Protein AF-A0A819CM97-F1 (afdb_monomer)

Solvent-accessible surface area (backbone atoms only — not comparable to full-atom values): 14147 Å² total; per-residue (Å²): 102,64,94,70,69,49,32,56,84,53,29,42,58,93,83,44,56,62,68,61,40,52,53,49,43,74,70,28,55,90,72,68,60,55,72,56,53,59,56,43,68,46,37,93,47,72,67,50,43,48,48,22,49,69,63,62,64,67,55,73,66,60,50,34,43,42,53,48,41,69,66,39,68,87,76,57,61,51,85,78,43,96,48,100,51,55,58,47,70,60,54,52,52,43,61,67,43,39,83,41,32,84,68,42,62,63,47,54,44,41,43,32,40,67,73,58,42,61,82,52,41,57,57,57,68,72,52,74,83,78,77,79,67,73,54,77,68,57,46,45,76,73,68,47,69,89,51,87,61,44,61,55,53,55,47,53,54,47,52,52,29,56,73,50,73,70,65,60,47,50,64,53,45,62,67,63,45,41,60,55,52,52,54,52,53,55,54,46,62,76,71,49,96,63,94,74,83,87,68,83,69,70,60,92,68,49,54,78,79,79,77,76,77,78,80,78,85,81,82,85,89,80,92,82,87,82,90,132

Nearest PDB structures (foldseek):
  8cbm-assembly1_E  TM=9.287E-01  e=1.184E-09  Homo sapiens
  4x4w-assembly1_A  TM=7.333E-01  e=4.453E-10  Homo sapiens
  4x4w-assembly1_B-2  TM=7.255E-01  e=1.128E-09  Homo sapiens
  1ou5-assembly1_B  TM=8.870E-01  e=1.052E-04  Homo sapiens

pLDDT: mean 78.2, std 19.84, range [30.0, 96.69]

Foldseek 3Di:
DLVVVCVVLLLQDVPFDVVQLVVLCVLQVVVVADPLLSVLSSDQDPVSVVSNCVRVVDDLVSVLLSVCLNVPLVPDALVPDPDPDSCLVLLLVCVVQCVQPVCCLVSSLSSCSSNSVSVCSVVSVPDDNDDDQDDPVVVVVVVDDPDLCSVVLVVQLVVVCSVVVVPDHPCCSVPPVSVVSVVVVVVCVVVDPDDDRPPPPPPPSGHDPDPPDPPDDDDDDDDDDDDD

Mean predicted aligned error: 11.42 Å

Radius of gyration: 23.77 Å; Cα contacts (8 Å, |Δi|>4): 173; chains: 1; bounding box: 54×80×62 Å

Sequence (228 aa):
MLEQDIGQYLGIPSNADLNQLEEHWKKCHQANPHALTILTKLFLTMDELSKFEQRMKYSNDCRRLSQLLVTYRDSISILDSSSIDPLKPYKDLLIDLYLFDPNIKEKIIELLKYQYYLNEVQQLIDWTIPSFPISAGMLALKGIKQGPNYKAILHELREAWKKSHFRANENQLLDETLPTVLKNLTKIESSMISNQKTTVNPPAFALPKRRKHKESSSDSSKRTISTS

Structure (mmCIF, N/CA/C/O backbone):
data_AF-A0A819CM97-F1
#
_entry.id   AF-A0A819CM97-F1
#
loop_
_atom_site.group_PDB
_atom_site.id
_atom_site.type_symbol
_atom_site.label_atom_id
_atom_site.label_alt_id
_atom_site.label_comp_id
_atom_site.label_asym_id
_atom_site.label_entity_id
_atom_site.label_seq_id
_atom_site.pdbx_PDB_ins_code
_atom_site.Cartn_x
_atom_site.Cartn_y
_atom_site.Cartn_z
_atom_site.occupancy
_atom_site.B_iso_or_equiv
_atom_site.auth_seq_id
_atom_site.auth_comp_id
_atom_site.auth_asym_id
_atom_site.auth_atom_id
_atom_site.pdbx_PDB_model_num
ATOM 1 N N . MET A 1 1 ? 18.242 -7.826 -25.730 1.00 62.91 1 MET A N 1
ATOM 2 C CA . MET A 1 1 ? 17.303 -8.903 -25.316 1.00 62.91 1 MET A CA 1
ATOM 3 C C . MET A 1 1 ? 15.884 -8.599 -25.776 1.00 62.91 1 MET A C 1
ATOM 5 O O . MET A 1 1 ? 15.317 -9.417 -26.484 1.00 62.91 1 MET A O 1
ATOM 9 N N . LEU A 1 2 ? 15.313 -7.452 -25.392 1.00 65.06 2 LEU A N 1
ATOM 10 C CA . LEU A 1 2 ? 13.942 -7.087 -25.771 1.00 65.06 2 LEU A CA 1
ATOM 11 C C . LEU A 1 2 ? 13.818 -6.669 -27.247 1.00 65.06 2 LEU A C 1
ATOM 13 O O . LEU A 1 2 ? 12.888 -7.106 -27.902 1.00 65.06 2 LEU A O 1
ATOM 17 N N . GLU A 1 3 ? 14.833 -6.004 -27.806 1.00 64.38 3 GLU A N 1
ATOM 18 C CA . GLU A 1 3 ? 14.945 -5.682 -29.248 1.00 64.38 3 GLU A CA 1
ATOM 19 C C . GLU A 1 3 ? 15.090 -6.904 -30.178 1.00 64.38 3 GLU A C 1
ATOM 21 O O . GLU A 1 3 ? 15.111 -6.764 -31.393 1.00 64.38 3 GLU A O 1
ATOM 26 N N . GLN A 1 4 ? 15.247 -8.102 -29.612 1.00 72.75 4 GLN A N 1
ATOM 27 C CA . GLN A 1 4 ? 15.418 -9.361 -30.349 1.00 72.75 4 GLN A CA 1
ATOM 28 C C . GLN A 1 4 ? 14.180 -10.269 -30.197 1.00 72.75 4 GLN A C 1
ATOM 30 O O . GLN A 1 4 ? 14.286 -11.480 -30.364 1.00 72.75 4 GLN A O 1
ATOM 35 N N . ASP A 1 5 ? 13.032 -9.715 -29.780 1.00 69.81 5 ASP A N 1
ATOM 36 C CA . ASP A 1 5 ? 11.762 -10.427 -29.538 1.00 69.81 5 ASP A CA 1
ATOM 37 C C . ASP A 1 5 ? 11.843 -11.612 -28.556 1.00 69.81 5 ASP A C 1
ATOM 39 O O . ASP A 1 5 ? 10.974 -12.487 -28.509 1.00 69.81 5 ASP A O 1
ATOM 43 N N . ILE A 1 6 ? 12.866 -11.630 -27.696 1.00 79.25 6 ILE A N 1
ATOM 44 C CA . ILE A 1 6 ? 13.038 -12.668 -26.667 1.00 79.25 6 ILE A CA 1
ATOM 45 C C . ILE A 1 6 ? 12.111 -12.402 -25.466 1.00 79.25 6 ILE A C 1
ATOM 47 O O . ILE A 1 6 ? 11.712 -13.326 -24.757 1.00 79.25 6 ILE A O 1
ATOM 51 N N . GLY A 1 7 ? 11.717 -11.142 -25.245 1.00 80.12 7 GLY A N 1
ATOM 52 C CA . GLY A 1 7 ? 10.924 -10.717 -24.085 1.00 80.12 7 GLY A CA 1
ATOM 53 C C . GLY A 1 7 ? 9.570 -11.397 -23.938 1.00 80.12 7 GLY A C 1
ATOM 54 O O . GLY A 1 7 ? 9.187 -11.758 -22.824 1.00 80.12 7 GLY A O 1
ATOM 55 N N . GLN A 1 8 ? 8.880 -11.644 -25.052 1.00 81.62 8 GLN A N 1
ATOM 56 C CA . GLN A 1 8 ? 7.576 -12.314 -25.053 1.00 81.62 8 GLN A CA 1
ATOM 57 C C . GLN A 1 8 ? 7.647 -13.716 -24.426 1.00 81.62 8 GLN A C 1
ATOM 59 O O . GLN A 1 8 ? 6.750 -14.122 -23.689 1.00 81.62 8 GLN A O 1
ATOM 64 N N . TYR A 1 9 ? 8.763 -14.430 -24.618 1.00 84.19 9 TYR A N 1
ATOM 65 C CA . TYR A 1 9 ? 8.980 -15.757 -24.034 1.00 84.19 9 TYR A CA 1
ATOM 66 C C . TYR A 1 9 ? 9.247 -15.712 -22.526 1.00 84.19 9 TYR A C 1
ATOM 68 O O . TYR A 1 9 ? 9.130 -16.741 -21.854 1.00 84.19 9 TYR A O 1
ATOM 76 N N . LEU A 1 10 ? 9.587 -14.536 -21.993 1.00 83.75 10 LEU A N 1
ATOM 77 C CA . LEU A 1 10 ? 9.740 -14.254 -20.565 1.00 83.75 10 LEU A CA 1
ATOM 78 C C . LEU A 1 10 ? 8.460 -13.673 -19.944 1.00 83.75 10 LEU A C 1
ATOM 80 O O . LEU A 1 10 ? 8.427 -13.418 -18.744 1.00 83.75 10 LEU A O 1
ATOM 84 N N . GLY A 1 11 ? 7.394 -13.501 -20.732 1.00 85.44 11 GLY A N 1
ATOM 85 C CA . GLY A 1 11 ? 6.138 -12.904 -20.280 1.00 85.44 11 GLY A CA 1
ATOM 86 C C . GLY A 1 11 ? 6.183 -11.378 -20.173 1.00 85.44 11 GLY A C 1
ATOM 87 O O . GLY A 1 11 ? 5.321 -10.801 -19.520 1.00 85.44 11 GLY A O 1
ATOM 88 N N . ILE A 1 12 ? 7.177 -10.728 -20.787 1.00 88.38 12 ILE A N 1
ATOM 89 C CA . ILE A 1 12 ? 7.238 -9.266 -20.895 1.00 88.38 12 ILE A CA 1
ATOM 90 C C . ILE A 1 12 ? 6.291 -8.830 -22.026 1.00 88.38 12 ILE A C 1
ATOM 92 O O . ILE A 1 12 ? 6.301 -9.465 -23.086 1.00 88.38 12 ILE A O 1
ATOM 96 N N . PRO A 1 13 ? 5.468 -7.786 -21.826 1.00 88.00 13 PRO A N 1
ATOM 97 C CA . PRO A 1 13 ? 4.557 -7.304 -22.856 1.00 88.00 13 PRO A CA 1
ATOM 98 C C . PRO A 1 13 ? 5.313 -6.778 -24.086 1.00 88.00 13 PRO A C 1
ATOM 100 O O . PRO A 1 13 ? 6.352 -6.133 -23.966 1.00 88.00 13 PRO A O 1
ATOM 103 N N . SER A 1 14 ? 4.784 -7.040 -25.285 1.00 82.69 14 SER A N 1
ATOM 104 C CA . SER A 1 14 ? 5.410 -6.636 -26.556 1.00 82.69 14 SER A CA 1
ATOM 105 C C . SER A 1 14 ? 5.448 -5.115 -26.756 1.00 82.69 14 SER A C 1
ATOM 107 O O . SER A 1 14 ? 6.278 -4.612 -27.500 1.00 82.69 14 SER A O 1
ATOM 109 N N . ASN A 1 15 ? 4.560 -4.383 -26.083 1.00 82.81 15 ASN A N 1
ATOM 110 C CA . ASN A 1 15 ? 4.466 -2.921 -26.075 1.00 82.81 15 ASN A CA 1
ATOM 111 C C . ASN A 1 15 ? 5.267 -2.266 -24.933 1.00 82.81 15 ASN A C 1
ATOM 113 O O . ASN A 1 15 ? 5.009 -1.111 -24.601 1.00 82.81 15 ASN A O 1
ATOM 117 N N . ALA A 1 16 ? 6.191 -2.989 -24.293 1.00 84.81 16 ALA A N 1
ATOM 118 C CA . ALA A 1 16 ? 6.981 -2.441 -23.199 1.00 84.81 16 ALA A CA 1
ATOM 119 C C . ALA A 1 16 ? 7.910 -1.307 -23.673 1.00 84.81 16 ALA A C 1
ATOM 121 O O . ALA A 1 16 ? 8.699 -1.480 -24.602 1.00 84.81 16 ALA A O 1
ATOM 122 N N . ASP A 1 17 ? 7.853 -0.159 -22.995 1.00 86.75 17 ASP A N 1
ATOM 123 C CA . ASP A 1 17 ? 8.661 1.017 -23.327 1.00 86.75 17 ASP A CA 1
ATOM 124 C C . ASP A 1 17 ? 10.039 0.958 -22.642 1.00 86.75 17 ASP A C 1
ATOM 126 O O . ASP A 1 17 ? 10.191 1.225 -21.445 1.00 86.75 17 ASP A O 1
ATOM 130 N N . LEU A 1 18 ? 11.061 0.593 -23.421 1.00 85.44 18 LEU A N 1
ATOM 131 C CA . LEU A 1 18 ? 12.445 0.495 -22.948 1.00 85.44 18 LEU A CA 1
ATOM 132 C C . LEU A 1 18 ? 13.063 1.852 -22.621 1.00 85.44 18 LEU A C 1
ATOM 134 O O . LEU A 1 18 ? 13.877 1.935 -21.702 1.00 85.44 18 LEU A O 1
ATOM 138 N N . ASN A 1 19 ? 12.665 2.907 -23.331 1.00 88.06 19 ASN A N 1
ATOM 139 C CA . ASN A 1 19 ? 13.203 4.244 -23.099 1.00 88.06 19 ASN A CA 1
ATOM 140 C C . ASN A 1 19 ? 12.745 4.750 -21.730 1.00 88.06 19 ASN A C 1
ATOM 142 O O . ASN A 1 19 ? 13.551 5.252 -20.947 1.00 88.06 19 ASN A O 1
ATOM 146 N N . GLN A 1 20 ? 11.470 4.529 -21.396 1.00 88.31 20 GLN A N 1
ATOM 147 C CA . GLN A 1 20 ? 10.950 4.832 -20.063 1.00 88.31 20 GLN A CA 1
ATOM 148 C C . GLN A 1 20 ? 11.606 3.996 -18.964 1.00 88.31 20 GLN A C 1
ATOM 150 O O . GLN A 1 20 ? 11.816 4.506 -17.862 1.00 88.31 20 GLN A O 1
ATOM 155 N N . LEU A 1 21 ? 11.925 2.726 -19.233 1.00 90.88 21 LEU A N 1
ATOM 156 C CA . LEU A 1 21 ? 12.654 1.891 -18.278 1.00 90.88 21 LEU A CA 1
ATOM 157 C C . LEU A 1 21 ? 14.065 2.439 -18.025 1.00 90.88 21 LEU A C 1
ATOM 159 O O . LEU A 1 21 ? 14.489 2.533 -16.873 1.00 90.88 21 LEU A O 1
ATOM 163 N N . GLU A 1 22 ? 14.790 2.803 -19.084 1.00 91.62 22 GLU A N 1
ATOM 164 C CA . GLU A 1 22 ? 16.144 3.347 -18.977 1.00 91.62 22 GLU A CA 1
ATOM 165 C C . GLU A 1 22 ? 16.149 4.690 -18.236 1.00 91.62 22 GLU A C 1
ATOM 167 O O . GLU A 1 22 ? 16.976 4.914 -17.349 1.00 91.62 22 GLU A O 1
ATOM 172 N N . GLU A 1 23 ? 15.199 5.574 -18.549 1.00 92.06 23 GLU A N 1
ATOM 173 C CA . GLU A 1 23 ? 15.026 6.841 -17.841 1.00 92.06 23 GLU A CA 1
ATOM 174 C C . GLU A 1 23 ? 14.692 6.617 -16.360 1.00 92.06 23 GLU A C 1
ATOM 176 O O . GLU A 1 23 ? 15.264 7.267 -15.482 1.00 92.06 23 GLU A O 1
ATOM 181 N N . HIS A 1 24 ? 13.804 5.662 -16.072 1.00 91.94 24 HIS A N 1
ATOM 182 C CA . HIS A 1 24 ? 13.456 5.285 -14.707 1.00 91.94 24 HIS A CA 1
ATOM 183 C C . HIS A 1 24 ? 14.683 4.784 -13.935 1.00 91.94 24 HIS A C 1
ATOM 185 O O . HIS A 1 24 ? 14.956 5.278 -12.842 1.00 91.94 24 HIS A O 1
ATOM 191 N N . TRP A 1 25 ? 15.477 3.886 -14.528 1.00 92.19 25 TRP A N 1
ATOM 192 C CA . TRP A 1 25 ? 16.729 3.405 -13.939 1.00 92.19 25 TRP A CA 1
ATOM 193 C C . TRP A 1 25 ? 17.703 4.552 -13.648 1.00 92.19 25 TRP A C 1
ATOM 195 O O . TRP A 1 25 ? 18.218 4.641 -12.534 1.00 92.19 25 TRP A O 1
ATOM 205 N N . LYS A 1 26 ? 17.911 5.475 -14.598 1.00 92.31 26 LYS A N 1
ATOM 206 C CA . LYS A 1 26 ? 18.784 6.652 -14.412 1.00 92.31 26 LYS A CA 1
ATOM 207 C C . LYS A 1 26 ? 18.393 7.492 -13.192 1.00 92.31 26 LYS A C 1
ATOM 209 O O . LYS A 1 26 ? 19.267 8.030 -12.522 1.00 92.31 26 LYS A O 1
ATOM 214 N N . LYS A 1 27 ? 17.097 7.581 -12.888 1.00 91.00 27 LYS A N 1
ATOM 215 C CA . LYS A 1 27 ? 16.573 8.368 -11.764 1.00 91.00 27 LYS A CA 1
ATOM 216 C C . LYS A 1 27 ? 16.664 7.652 -10.417 1.00 91.00 27 LYS A C 1
ATOM 218 O O . LYS A 1 27 ? 16.878 8.313 -9.406 1.00 91.00 27 LYS A O 1
ATOM 223 N N . CYS A 1 28 ? 16.493 6.329 -10.375 1.00 89.62 28 CYS A N 1
ATOM 224 C CA . CYS A 1 28 ? 16.391 5.595 -9.109 1.00 89.62 28 CYS A CA 1
ATOM 225 C C . CYS A 1 28 ? 17.614 4.732 -8.756 1.00 89.62 28 CYS A C 1
ATOM 227 O O . CYS A 1 28 ? 17.721 4.324 -7.601 1.00 89.62 28 CYS A O 1
ATOM 229 N N . HIS A 1 29 ? 18.564 4.477 -9.672 1.00 89.62 29 HIS A N 1
ATOM 230 C CA . HIS A 1 29 ? 19.648 3.504 -9.440 1.00 89.62 29 HIS A CA 1
ATOM 231 C C . HIS A 1 29 ? 20.508 3.801 -8.203 1.00 89.62 29 HIS A C 1
ATOM 233 O O . HIS A 1 29 ? 21.001 2.879 -7.556 1.00 89.62 29 HIS A O 1
ATOM 239 N N . GLN A 1 30 ? 20.699 5.079 -7.855 1.00 89.50 30 GLN A N 1
ATOM 240 C CA . GLN A 1 30 ? 21.529 5.485 -6.715 1.00 89.50 30 GLN A CA 1
ATOM 241 C C . GLN A 1 30 ? 20.931 5.036 -5.376 1.00 89.50 30 GLN A C 1
ATOM 243 O O . GLN A 1 30 ? 21.663 4.830 -4.414 1.00 89.50 30 GLN A O 1
ATOM 248 N N . ALA A 1 31 ? 19.614 4.822 -5.328 1.00 89.88 31 ALA A N 1
ATOM 249 C CA . ALA A 1 31 ? 18.903 4.359 -4.141 1.00 89.88 31 ALA A CA 1
ATOM 250 C C . ALA A 1 31 ? 18.922 2.830 -3.968 1.00 89.88 31 ALA A C 1
ATOM 252 O O . ALA A 1 31 ? 18.219 2.308 -3.097 1.00 89.88 31 ALA A O 1
ATOM 253 N N . ASN A 1 32 ? 19.684 2.113 -4.806 1.00 92.19 32 ASN A N 1
ATOM 254 C CA . ASN A 1 32 ? 19.749 0.651 -4.843 1.00 92.19 32 ASN A CA 1
ATOM 255 C C . ASN A 1 32 ? 18.344 0.006 -4.777 1.00 92.19 32 ASN A C 1
ATOM 257 O O . ASN A 1 32 ? 17.993 -0.639 -3.779 1.00 92.19 32 ASN A O 1
ATOM 261 N N . PRO A 1 33 ? 17.478 0.278 -5.768 1.00 93.94 33 PRO A N 1
ATOM 262 C CA . PRO A 1 33 ? 16.132 -0.274 -5.808 1.00 93.94 33 PRO A CA 1
ATOM 263 C C . PRO A 1 33 ? 16.181 -1.775 -6.101 1.00 93.94 33 PRO A C 1
ATOM 265 O O . PRO A 1 33 ? 17.075 -2.280 -6.785 1.00 93.94 33 PRO A O 1
ATOM 268 N N . HIS A 1 34 ? 15.183 -2.497 -5.610 1.00 94.94 34 HIS A N 1
ATOM 269 C CA . HIS A 1 34 ? 15.017 -3.908 -5.915 1.00 94.94 34 HIS A CA 1
ATOM 270 C C . HIS A 1 34 ? 14.810 -4.108 -7.428 1.00 94.94 34 HIS A C 1
ATOM 272 O O . HIS A 1 34 ? 14.183 -3.291 -8.102 1.00 94.94 34 HIS A O 1
ATOM 278 N N . ALA A 1 35 ? 15.283 -5.229 -7.984 1.00 92.19 35 ALA A N 1
ATOM 279 C CA . ALA A 1 35 ? 15.189 -5.492 -9.427 1.00 92.19 35 ALA A CA 1
ATOM 280 C C . ALA A 1 35 ? 13.742 -5.410 -9.953 1.00 92.19 35 ALA A C 1
ATOM 282 O O . ALA A 1 35 ? 13.487 -4.865 -11.024 1.00 92.19 35 ALA A O 1
ATOM 283 N N . LEU A 1 36 ? 12.776 -5.906 -9.169 1.00 93.62 36 LEU A N 1
ATOM 284 C CA . LEU A 1 36 ? 11.351 -5.797 -9.506 1.00 93.62 36 LEU A CA 1
ATOM 285 C C . LEU A 1 36 ? 10.815 -4.368 -9.457 1.00 93.62 36 LEU A C 1
ATOM 287 O O . LEU A 1 36 ? 9.905 -4.059 -10.218 1.00 93.62 36 LEU A O 1
ATOM 291 N N . THR A 1 37 ? 11.388 -3.494 -8.635 1.00 94.50 37 THR A N 1
ATOM 292 C CA . THR A 1 37 ? 11.014 -2.078 -8.606 1.00 94.50 37 THR A CA 1
ATOM 293 C C . THR A 1 37 ? 11.209 -1.464 -9.981 1.00 94.50 37 THR A C 1
ATOM 295 O O . THR A 1 37 ? 10.279 -0.906 -10.544 1.00 94.50 37 THR A O 1
ATOM 298 N N . ILE A 1 38 ? 12.352 -1.724 -10.605 1.00 93.81 38 ILE A N 1
ATOM 299 C CA . ILE A 1 38 ? 12.634 -1.252 -11.962 1.00 93.81 38 ILE A CA 1
ATOM 300 C C . ILE A 1 38 ? 11.786 -1.999 -12.992 1.00 93.81 38 ILE A C 1
ATOM 302 O O . ILE A 1 38 ? 11.113 -1.378 -13.809 1.00 93.81 38 ILE A O 1
ATOM 306 N N . LEU A 1 39 ? 11.777 -3.337 -12.942 1.00 91.88 39 LEU A N 1
ATOM 307 C CA . LEU A 1 39 ? 11.087 -4.156 -13.946 1.00 91.88 39 LEU A CA 1
ATOM 308 C C . LEU A 1 39 ? 9.583 -3.889 -14.004 1.00 91.88 39 LEU A C 1
ATOM 310 O O . LEU A 1 39 ? 8.994 -4.007 -15.074 1.00 91.88 39 LEU A O 1
ATOM 314 N N . THR A 1 40 ? 8.953 -3.504 -12.890 1.00 93.50 40 THR A N 1
ATOM 315 C CA . THR A 1 40 ? 7.514 -3.208 -12.880 1.00 93.50 40 THR A CA 1
ATOM 316 C C . THR A 1 40 ? 7.122 -2.033 -13.766 1.00 93.50 40 THR A C 1
ATOM 318 O O . THR A 1 40 ? 5.970 -1.967 -14.192 1.00 93.50 40 THR A O 1
ATOM 321 N N . LYS A 1 41 ? 8.073 -1.163 -14.134 1.00 92.62 41 LYS A N 1
ATOM 322 C CA . LYS A 1 41 ? 7.860 -0.086 -15.108 1.00 92.62 41 LYS A CA 1
ATOM 323 C C . LYS A 1 41 ? 7.446 -0.609 -16.491 1.00 92.62 41 LYS A C 1
ATOM 325 O O . LYS A 1 41 ? 6.782 0.113 -17.225 1.00 92.62 41 LYS A O 1
ATOM 330 N N . LEU A 1 42 ? 7.783 -1.861 -16.820 1.00 91.56 42 LEU A N 1
ATOM 331 C CA . LEU A 1 42 ? 7.415 -2.509 -18.084 1.00 91.56 42 LEU A CA 1
ATOM 332 C C . LEU A 1 42 ? 5.952 -2.962 -18.145 1.00 91.56 42 LEU A C 1
ATOM 334 O O . LEU A 1 42 ? 5.465 -3.239 -19.236 1.00 91.56 42 LEU A O 1
ATOM 338 N N . PHE A 1 43 ? 5.261 -3.071 -17.008 1.00 92.25 43 PHE A N 1
ATOM 339 C CA . PHE A 1 43 ? 3.872 -3.532 -16.957 1.00 92.25 43 PHE A CA 1
ATOM 340 C C . PHE A 1 43 ? 2.960 -2.347 -16.683 1.00 92.25 43 PHE A C 1
ATOM 342 O O . PHE A 1 43 ? 3.114 -1.676 -15.663 1.00 92.25 43 PHE A O 1
ATOM 349 N N . LEU A 1 44 ? 1.999 -2.089 -17.564 1.00 89.06 44 LEU A N 1
ATOM 350 C CA . LEU A 1 44 ? 1.004 -1.028 -17.405 1.00 89.06 44 LEU A CA 1
ATOM 351 C C . LEU A 1 44 ? -0.181 -1.500 -16.564 1.00 89.06 44 LEU A C 1
ATOM 353 O O . LEU A 1 44 ? -0.751 -0.717 -15.809 1.00 89.06 44 LEU A O 1
ATOM 357 N N . THR A 1 45 ? -0.520 -2.786 -16.667 1.00 90.06 45 THR A N 1
ATOM 358 C CA . THR A 1 45 ? -1.690 -3.377 -16.010 1.00 90.06 45 THR A CA 1
ATOM 359 C C . THR A 1 45 ? -1.325 -4.573 -15.133 1.00 90.06 45 THR A C 1
ATOM 361 O O . THR A 1 45 ? -0.297 -5.230 -15.314 1.00 90.06 45 THR A O 1
ATOM 364 N N . MET A 1 46 ? -2.213 -4.896 -14.190 1.00 90.56 46 MET A N 1
ATOM 365 C CA . MET A 1 46 ? -2.084 -6.097 -13.356 1.00 90.56 46 MET A CA 1
ATOM 366 C C . MET A 1 46 ? -2.146 -7.394 -14.176 1.00 90.56 46 MET A C 1
ATOM 368 O O . MET A 1 46 ? -1.520 -8.384 -13.799 1.00 90.56 46 MET A O 1
ATOM 372 N N . ASP A 1 47 ? -2.844 -7.392 -15.312 1.00 91.06 47 ASP A N 1
ATOM 373 C CA . ASP A 1 47 ? -2.961 -8.562 -16.187 1.00 91.06 47 ASP A CA 1
ATOM 374 C C . ASP A 1 47 ? -1.643 -8.874 -16.904 1.00 91.06 47 ASP A C 1
ATOM 376 O O . ASP A 1 47 ? -1.232 -10.034 -16.991 1.00 91.06 47 ASP A O 1
ATOM 380 N N . GLU A 1 48 ? -0.945 -7.841 -17.385 1.00 91.94 48 GLU A N 1
ATOM 381 C CA . GLU A 1 48 ? 0.401 -7.978 -17.952 1.00 91.94 48 GLU A CA 1
ATOM 382 C C . GLU A 1 48 ? 1.384 -8.504 -16.905 1.00 91.94 48 GLU A C 1
ATOM 384 O O . GLU A 1 48 ? 2.122 -9.457 -17.169 1.00 91.94 48 GLU A O 1
ATOM 389 N N . LEU A 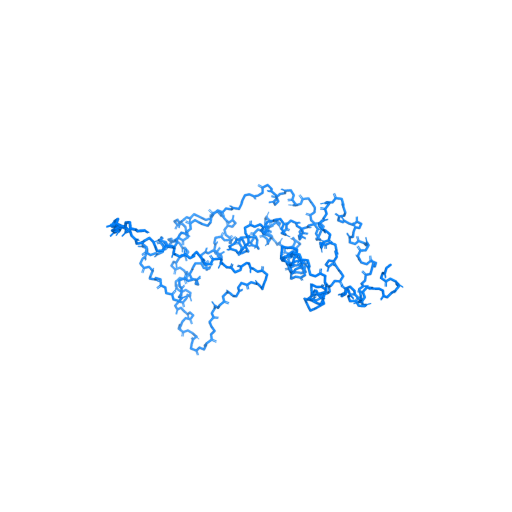1 49 ? 1.332 -7.950 -15.689 1.00 92.38 49 LEU A N 1
ATOM 390 C CA . LEU A 1 49 ? 2.148 -8.428 -14.580 1.00 92.38 49 LEU A CA 1
ATOM 391 C C . LEU A 1 49 ? 1.840 -9.897 -14.237 1.00 92.38 49 LEU A C 1
ATOM 393 O O . LEU A 1 49 ? 2.759 -10.678 -13.994 1.00 92.38 49 LEU A O 1
ATOM 397 N N . SER A 1 50 ? 0.568 -10.307 -14.259 1.00 91.06 50 SER A N 1
ATOM 398 C CA . SER A 1 50 ? 0.175 -11.691 -13.967 1.00 91.06 50 SER A CA 1
ATOM 399 C C . SER A 1 50 ? 0.774 -12.690 -14.965 1.00 91.06 50 SER A C 1
ATOM 401 O O . SER A 1 50 ? 1.265 -13.748 -14.563 1.00 91.06 50 SER A O 1
ATOM 403 N N . LYS A 1 51 ? 0.815 -12.350 -16.261 1.00 90.75 51 LYS A N 1
ATOM 404 C CA . LYS A 1 51 ? 1.459 -13.188 -17.293 1.00 90.75 51 LYS A CA 1
ATOM 405 C C . LYS A 1 51 ? 2.955 -13.364 -17.020 1.00 90.75 51 LYS A C 1
ATOM 407 O O . LYS A 1 51 ? 3.472 -14.482 -17.092 1.00 90.75 51 LYS A O 1
ATOM 412 N N . PHE A 1 52 ? 3.633 -12.283 -16.643 1.00 91.81 52 PHE A N 1
ATOM 413 C CA . PHE A 1 52 ? 5.038 -12.318 -16.240 1.00 91.81 52 PHE A CA 1
ATOM 414 C C . PHE A 1 52 ? 5.259 -13.173 -14.981 1.00 91.81 52 PHE A C 1
ATOM 416 O O . PHE A 1 52 ? 6.145 -14.030 -14.949 1.00 91.81 52 PHE A O 1
ATOM 423 N N . GLU A 1 53 ? 4.417 -13.011 -13.958 1.00 91.50 53 GLU A N 1
ATOM 424 C CA . GLU A 1 53 ? 4.460 -13.786 -12.711 1.00 91.50 53 GLU A CA 1
ATOM 425 C C . GLU A 1 53 ? 4.308 -15.292 -12.943 1.00 91.50 53 GLU A C 1
ATOM 427 O O . GLU A 1 53 ? 5.053 -16.092 -12.364 1.00 91.50 53 GLU A O 1
ATOM 432 N N . GLN A 1 54 ? 3.365 -15.684 -13.804 1.00 89.62 54 GLN A N 1
ATOM 433 C CA . GLN A 1 54 ? 3.134 -17.081 -14.175 1.00 89.62 54 GLN A CA 1
ATOM 434 C C . GLN A 1 54 ? 4.349 -17.693 -14.876 1.00 89.62 54 GLN A C 1
ATOM 436 O O . GLN A 1 54 ? 4.675 -18.864 -14.649 1.00 89.62 54 GLN A O 1
ATOM 441 N N . ARG A 1 55 ? 5.041 -16.902 -15.705 1.00 90.69 55 ARG A N 1
ATOM 442 C CA . ARG A 1 55 ? 6.195 -17.366 -16.474 1.00 90.69 55 ARG A CA 1
ATOM 443 C C . ARG A 1 55 ? 7.464 -17.470 -15.633 1.00 90.69 55 ARG A C 1
ATOM 445 O O . ARG A 1 55 ? 8.154 -18.487 -15.716 1.00 90.69 55 ARG A O 1
ATOM 452 N N . MET A 1 56 ? 7.752 -16.442 -14.838 1.00 88.94 56 MET A N 1
ATOM 453 C CA . MET A 1 56 ? 9.012 -16.307 -14.102 1.00 88.94 56 MET A CA 1
ATOM 454 C C . MET A 1 56 ? 9.031 -17.055 -12.766 1.00 88.94 56 MET A C 1
ATOM 456 O O . MET A 1 56 ? 10.110 -17.347 -12.259 1.00 88.94 56 MET A O 1
ATOM 460 N N . LYS A 1 57 ? 7.860 -17.380 -12.193 1.00 86.44 57 LYS A N 1
ATOM 461 C CA . LYS A 1 57 ? 7.711 -18.193 -10.966 1.00 86.44 57 LYS A CA 1
ATOM 462 C C . LYS A 1 57 ? 8.615 -17.756 -9.799 1.00 86.44 57 LYS A C 1
ATOM 464 O O . LYS A 1 57 ? 9.127 -18.592 -9.055 1.00 86.44 57 LYS A O 1
ATOM 469 N N . TYR A 1 58 ? 8.803 -16.451 -9.622 1.00 87.25 58 TYR A N 1
ATOM 470 C CA . TYR A 1 58 ? 9.585 -15.912 -8.510 1.00 87.25 58 TYR A CA 1
ATOM 471 C C . TYR A 1 58 ? 8.837 -16.005 -7.169 1.00 87.25 58 TYR A C 1
ATOM 473 O O . TYR A 1 58 ? 7.669 -16.403 -7.101 1.00 87.25 58 TYR A O 1
ATOM 481 N N . SER A 1 59 ? 9.543 -15.674 -6.083 1.00 90.50 59 SER A N 1
ATOM 482 C CA . SER A 1 59 ? 9.057 -15.847 -4.712 1.00 90.50 59 SER A CA 1
ATOM 483 C C . SER A 1 59 ? 7.744 -15.097 -4.447 1.00 90.50 59 SER A C 1
ATOM 485 O O . SER A 1 59 ? 7.434 -14.080 -5.068 1.00 90.50 59 SER A O 1
ATOM 487 N N . ASN A 1 60 ? 6.972 -15.574 -3.467 1.00 88.81 60 ASN A N 1
ATOM 488 C CA . ASN A 1 60 ? 5.736 -14.900 -3.064 1.00 88.81 60 ASN A CA 1
ATOM 489 C C . ASN A 1 60 ? 5.983 -13.475 -2.553 1.00 88.81 60 ASN A C 1
ATOM 491 O O . ASN A 1 60 ? 5.107 -12.633 -2.687 1.00 88.81 60 ASN A O 1
ATOM 495 N N . ASP A 1 61 ? 7.141 -13.209 -1.950 1.00 89.62 61 ASP A N 1
ATOM 496 C CA . ASP A 1 61 ? 7.471 -11.875 -1.450 1.00 89.62 61 ASP A CA 1
ATOM 497 C C . ASP A 1 61 ? 7.716 -10.888 -2.597 1.00 89.62 61 ASP A C 1
ATOM 499 O O . ASP A 1 61 ? 7.088 -9.831 -2.661 1.00 89.62 61 ASP A O 1
ATOM 503 N N . CYS A 1 62 ? 8.499 -11.324 -3.584 1.00 91.62 62 CYS A N 1
ATOM 504 C CA . CYS A 1 62 ? 8.684 -10.630 -4.848 1.00 91.62 62 CYS A CA 1
ATOM 505 C C . CYS A 1 62 ? 7.344 -10.360 -5.558 1.00 91.62 62 CYS A C 1
ATOM 507 O O . CYS A 1 62 ? 7.132 -9.259 -6.055 1.00 91.62 62 CYS A O 1
ATOM 509 N N . ARG A 1 63 ? 6.411 -11.327 -5.547 1.00 91.75 63 ARG A N 1
ATOM 510 C CA . ARG A 1 63 ? 5.058 -11.161 -6.117 1.00 91.75 63 ARG A CA 1
ATOM 511 C C . ARG A 1 63 ? 4.268 -10.061 -5.420 1.00 91.75 63 ARG A C 1
ATOM 513 O O . ARG A 1 63 ? 3.586 -9.271 -6.056 1.00 91.75 63 ARG A O 1
ATOM 520 N N . ARG A 1 64 ? 4.363 -9.978 -4.098 1.00 91.12 64 ARG A N 1
ATOM 521 C CA . ARG A 1 64 ? 3.685 -8.913 -3.351 1.00 91.12 64 ARG A CA 1
ATOM 522 C C . ARG A 1 64 ? 4.265 -7.546 -3.669 1.00 91.12 64 ARG A C 1
ATOM 524 O O . ARG A 1 64 ? 3.502 -6.598 -3.798 1.00 91.12 64 ARG A O 1
ATOM 531 N N . LEU A 1 65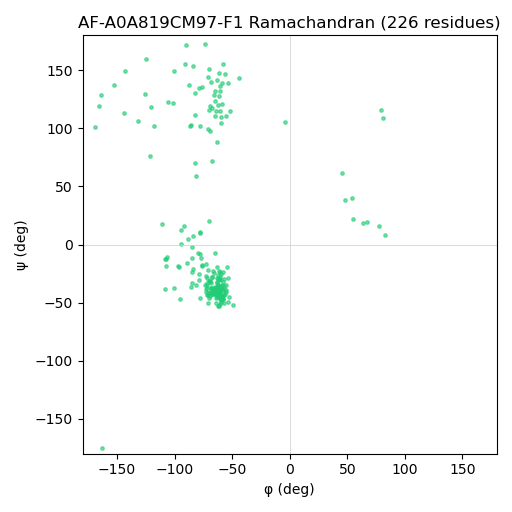 ? 5.589 -7.453 -3.802 1.00 94.44 65 LEU A N 1
ATOM 532 C CA . LEU A 1 65 ? 6.249 -6.211 -4.187 1.00 94.44 65 LEU A CA 1
ATOM 533 C C . LEU A 1 65 ? 5.784 -5.744 -5.571 1.00 94.44 65 LEU A C 1
ATOM 535 O O . LEU A 1 65 ? 5.347 -4.604 -5.704 1.00 94.44 65 LEU A O 1
ATOM 539 N N . SER A 1 66 ? 5.821 -6.617 -6.582 1.00 94.44 66 SER A N 1
ATOM 540 C CA . SER A 1 66 ? 5.404 -6.251 -7.940 1.00 94.44 66 SER A CA 1
ATOM 541 C C . SER A 1 66 ? 3.943 -5.808 -8.004 1.00 94.44 66 SER A C 1
ATOM 543 O O . SER A 1 66 ? 3.635 -4.784 -8.614 1.00 94.44 66 SER A O 1
ATOM 545 N N . GLN A 1 67 ? 3.052 -6.537 -7.328 1.00 93.44 67 GLN A N 1
ATOM 546 C CA . GLN A 1 67 ? 1.627 -6.214 -7.272 1.00 93.44 67 GLN A CA 1
ATOM 547 C C . GLN A 1 67 ? 1.369 -4.893 -6.542 1.00 93.44 67 GLN A C 1
ATOM 549 O O . GLN A 1 67 ? 0.566 -4.089 -7.013 1.00 93.44 67 GLN A O 1
ATOM 554 N N . LEU A 1 68 ? 2.066 -4.633 -5.430 1.00 94.69 68 LEU A N 1
ATOM 555 C CA . LEU A 1 68 ? 1.965 -3.368 -4.700 1.00 94.69 68 LEU A CA 1
ATOM 556 C C . LEU A 1 68 ? 2.385 -2.187 -5.576 1.00 94.69 68 LEU A C 1
ATOM 558 O O . LEU A 1 68 ? 1.665 -1.194 -5.639 1.00 94.69 68 LEU A O 1
ATOM 562 N N . LEU A 1 69 ? 3.515 -2.305 -6.273 1.00 94.75 69 LEU A N 1
ATOM 563 C CA . LEU A 1 69 ? 4.028 -1.239 -7.129 1.00 94.75 69 LEU A CA 1
ATOM 564 C C . LEU A 1 69 ? 3.045 -0.901 -8.248 1.00 94.75 69 LEU A C 1
ATOM 566 O O . LEU A 1 69 ? 2.644 0.250 -8.361 1.00 94.75 69 LEU A O 1
ATOM 570 N N . VAL A 1 70 ? 2.589 -1.890 -9.024 1.00 93.56 70 VAL A N 1
ATOM 571 C CA . VAL A 1 70 ? 1.632 -1.646 -10.121 1.00 93.56 70 VAL A CA 1
ATOM 572 C C . VAL A 1 70 ? 0.298 -1.102 -9.599 1.00 93.56 70 VAL A C 1
ATOM 574 O O . VAL A 1 70 ? -0.312 -0.267 -10.258 1.00 93.56 70 VAL A O 1
ATOM 577 N N . THR A 1 71 ? -0.133 -1.516 -8.403 1.00 92.12 71 THR A N 1
ATOM 578 C CA . THR A 1 71 ? -1.386 -1.032 -7.804 1.00 92.12 71 THR A CA 1
ATOM 579 C C . THR A 1 71 ? -1.288 0.422 -7.342 1.00 92.12 71 THR A C 1
ATOM 581 O O . THR A 1 71 ? -2.228 1.183 -7.555 1.00 92.12 71 THR A O 1
ATOM 584 N N . TYR A 1 72 ? -0.185 0.814 -6.692 1.00 92.38 72 TYR A N 1
ATOM 585 C CA . TYR A 1 72 ? -0.128 2.087 -5.965 1.00 92.38 72 TYR A CA 1
ATOM 586 C C . TYR A 1 72 ? 0.715 3.186 -6.608 1.00 92.38 72 TYR A C 1
ATOM 588 O O . TYR A 1 72 ? 0.491 4.350 -6.271 1.00 92.38 72 TYR A O 1
ATOM 596 N N . ARG A 1 73 ? 1.623 2.859 -7.538 1.00 90.94 73 ARG A N 1
ATOM 597 C CA . ARG A 1 73 ? 2.584 3.808 -8.141 1.00 90.94 73 ARG A CA 1
ATOM 598 C C . ARG A 1 73 ? 1.971 5.066 -8.753 1.00 90.94 73 ARG A C 1
ATOM 600 O O . ARG A 1 73 ? 2.644 6.091 -8.767 1.00 90.94 73 ARG A O 1
ATOM 607 N N . ASP A 1 74 ? 0.729 4.983 -9.224 1.00 89.00 74 ASP A N 1
ATOM 608 C CA . ASP A 1 74 ? 0.023 6.096 -9.870 1.00 89.00 74 ASP A CA 1
ATOM 609 C C . ASP A 1 74 ? -1.091 6.680 -8.977 1.00 89.00 74 ASP A C 1
ATOM 611 O O . ASP A 1 74 ? -1.623 7.745 -9.263 1.00 89.00 74 ASP A O 1
ATOM 615 N N . SER A 1 75 ? -1.456 5.991 -7.888 1.00 86.25 75 SER A N 1
ATOM 616 C CA . SER A 1 75 ? -2.587 6.367 -7.018 1.00 86.25 75 SER A CA 1
ATOM 617 C C . SER A 1 75 ? -2.188 7.170 -5.780 1.00 86.25 75 SER A C 1
ATOM 619 O O . SER A 1 75 ? -3.038 7.776 -5.132 1.00 86.25 75 SER A O 1
ATOM 621 N N . ILE A 1 76 ? -0.907 7.120 -5.410 1.00 86.19 76 ILE A N 1
ATOM 622 C CA . ILE A 1 76 ? -0.372 7.789 -4.229 1.00 86.19 76 ILE A CA 1
ATOM 623 C C . ILE A 1 76 ? 0.785 8.661 -4.677 1.00 86.19 76 ILE A C 1
ATOM 625 O O . ILE A 1 76 ? 1.699 8.187 -5.339 1.00 86.19 76 ILE A O 1
ATOM 629 N N . SER A 1 77 ? 0.763 9.923 -4.277 1.00 82.94 77 SER A N 1
ATOM 630 C CA . SER A 1 77 ? 1.814 10.887 -4.565 1.00 82.94 77 SER A CA 1
ATOM 631 C C . SER A 1 77 ? 1.988 11.807 -3.368 1.00 82.94 77 SER A C 1
ATOM 633 O O . SER A 1 77 ? 1.036 12.096 -2.640 1.00 82.94 77 SER A O 1
ATOM 635 N N . ILE A 1 78 ? 3.214 12.288 -3.164 1.00 80.75 78 ILE A N 1
ATOM 636 C CA . ILE A 1 78 ? 3.472 13.328 -2.163 1.00 80.75 78 ILE A CA 1
ATOM 637 C C . ILE A 1 78 ? 2.840 14.659 -2.600 1.00 80.75 78 ILE A C 1
ATOM 639 O O . ILE A 1 78 ? 2.362 15.424 -1.763 1.00 80.75 78 ILE A O 1
ATOM 643 N N . LEU A 1 79 ? 2.798 14.916 -3.911 1.00 69.81 79 LEU A N 1
ATOM 644 C CA . LEU A 1 79 ? 2.330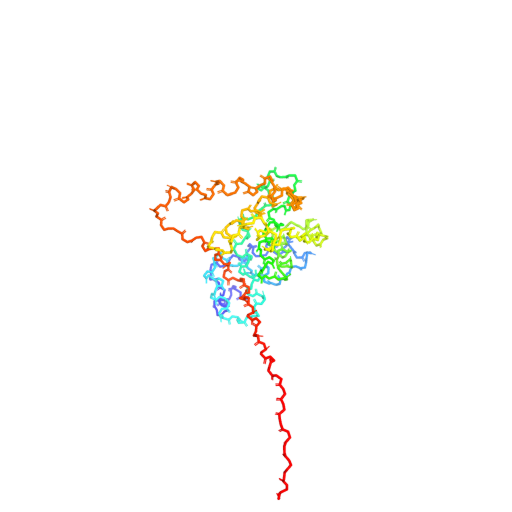 16.180 -4.488 1.00 69.81 79 LEU A CA 1
ATOM 645 C C . LEU A 1 79 ? 0.829 16.409 -4.277 1.00 69.81 79 LEU A C 1
ATOM 647 O O . LEU A 1 79 ? 0.400 17.552 -4.154 1.00 69.81 79 LEU A O 1
ATOM 651 N N . ASP A 1 80 ? 0.052 15.332 -4.168 1.00 61.97 80 ASP A N 1
ATOM 652 C CA . ASP A 1 80 ? -1.392 15.401 -3.917 1.00 61.97 80 ASP A CA 1
ATOM 653 C C . ASP A 1 80 ? -1.713 15.651 -2.433 1.00 61.97 80 ASP A C 1
ATOM 655 O O . ASP A 1 80 ? -2.865 15.884 -2.054 1.00 61.97 80 ASP A O 1
ATOM 659 N N . SER A 1 81 ? -0.700 15.617 -1.561 1.00 60.66 81 SER A N 1
ATOM 660 C CA . SER A 1 81 ? -0.878 15.851 -0.135 1.00 60.66 81 SER A CA 1
ATOM 661 C C . SER A 1 81 ? -0.819 17.355 0.178 1.00 60.66 81 SER A C 1
ATOM 663 O O . SER A 1 81 ? 0.240 17.955 0.308 1.00 60.66 81 SER A O 1
ATOM 665 N N . SER A 1 82 ? -1.981 17.982 0.399 1.00 58.53 82 SER A N 1
ATOM 666 C CA . SER A 1 82 ? -2.091 19.340 0.986 1.00 58.53 82 SER A CA 1
ATOM 667 C C . SER A 1 82 ? -1.707 19.371 2.484 1.00 58.53 82 SER A C 1
ATOM 669 O O . SER A 1 82 ? -2.153 20.229 3.248 1.00 58.53 82 SER A O 1
ATOM 671 N N . SER A 1 83 ? -0.957 18.370 2.939 1.00 60.47 83 SER A N 1
ATOM 672 C CA . SER A 1 83 ? -0.789 17.988 4.335 1.00 60.47 83 SER A CA 1
ATOM 673 C C . SER A 1 83 ? 0.530 18.516 4.894 1.00 60.47 83 SER A C 1
ATOM 675 O O . SER A 1 83 ? 1.535 18.599 4.198 1.00 60.47 83 SER A O 1
ATOM 677 N N . ILE A 1 84 ? 0.528 18.812 6.195 1.00 75.62 84 ILE A N 1
ATOM 678 C CA . ILE A 1 84 ? 1.716 19.172 6.987 1.00 75.62 84 ILE A CA 1
ATOM 679 C C . ILE A 1 84 ? 2.782 18.054 6.945 1.00 75.62 84 ILE A C 1
ATOM 681 O O . ILE A 1 84 ? 3.962 18.308 7.163 1.00 75.62 84 ILE A O 1
ATOM 685 N N . ASP A 1 85 ? 2.367 16.815 6.667 1.00 83.56 85 ASP A N 1
ATOM 686 C CA . ASP A 1 85 ? 3.214 15.627 6.564 1.00 83.56 85 ASP A CA 1
ATOM 687 C C . ASP A 1 85 ? 3.146 15.040 5.136 1.00 83.56 85 ASP A C 1
ATOM 689 O O . ASP A 1 85 ? 2.168 14.355 4.807 1.00 83.56 85 ASP A O 1
ATOM 693 N N . PRO A 1 86 ? 4.165 15.283 4.291 1.00 86.62 86 PRO A N 1
ATOM 694 C CA . PRO A 1 86 ? 4.250 14.771 2.917 1.00 86.62 86 PRO A CA 1
ATOM 695 C C . PRO A 1 86 ? 4.164 13.237 2.822 1.00 86.62 86 PRO A C 1
ATOM 697 O O . PRO A 1 86 ? 3.651 12.679 1.854 1.00 86.62 86 PRO A O 1
ATOM 700 N N . LEU A 1 87 ? 4.624 12.531 3.861 1.00 91.44 87 LEU A N 1
ATOM 701 C CA . LEU A 1 87 ? 4.632 11.068 3.921 1.00 91.44 87 LEU A CA 1
ATOM 702 C C . LEU A 1 87 ? 3.315 10.466 4.415 1.00 91.44 87 LEU A C 1
ATOM 704 O O . LEU A 1 87 ? 3.186 9.241 4.479 1.00 91.44 87 LEU A O 1
ATOM 708 N N . LYS A 1 88 ? 2.330 11.293 4.776 1.00 90.56 88 LYS A N 1
ATOM 709 C CA . LYS A 1 88 ? 1.068 10.829 5.357 1.00 90.56 88 LYS A CA 1
ATOM 710 C C . LYS A 1 88 ? 0.362 9.750 4.520 1.00 90.56 88 LYS A C 1
ATOM 712 O O . LYS A 1 88 ? -0.002 8.739 5.122 1.00 90.56 88 LYS A O 1
ATOM 717 N N . PRO A 1 89 ? 0.234 9.868 3.182 1.00 91.31 89 PRO A N 1
ATOM 718 C CA . PRO A 1 89 ? -0.403 8.828 2.370 1.00 91.31 89 PRO A CA 1
ATOM 719 C C . PRO A 1 89 ? 0.306 7.467 2.468 1.00 91.31 89 PRO A C 1
ATOM 721 O O . PRO A 1 89 ? -0.340 6.425 2.564 1.00 91.31 89 PRO A O 1
ATOM 724 N N . TYR A 1 90 ? 1.641 7.469 2.527 1.00 92.94 90 TYR A N 1
ATOM 725 C CA . TYR A 1 90 ? 2.450 6.255 2.666 1.00 92.94 90 TYR A CA 1
ATOM 726 C C . TYR A 1 90 ? 2.353 5.662 4.069 1.00 92.94 90 TYR A C 1
ATOM 728 O O . TYR A 1 90 ? 2.297 4.445 4.213 1.00 92.94 90 TYR A O 1
ATOM 736 N N . LYS A 1 91 ? 2.305 6.505 5.109 1.00 93.00 91 LYS A N 1
ATOM 737 C CA . LYS A 1 91 ? 2.106 6.072 6.503 1.00 93.00 91 LYS A CA 1
ATOM 738 C C . LYS A 1 91 ? 0.721 5.456 6.710 1.00 93.00 91 LYS A C 1
ATOM 740 O O . LYS A 1 91 ? 0.602 4.451 7.409 1.00 93.00 91 LYS A O 1
ATOM 745 N N . ASP A 1 92 ? -0.305 6.023 6.077 1.00 91.31 92 ASP A N 1
ATOM 746 C CA . ASP A 1 92 ? -1.662 5.470 6.088 1.00 91.31 92 ASP A CA 1
ATOM 747 C C . ASP A 1 92 ? -1.706 4.108 5.402 1.00 91.31 92 ASP A C 1
ATOM 749 O O . ASP A 1 92 ? -2.142 3.130 6.014 1.00 91.31 92 ASP A O 1
ATOM 753 N N . LEU A 1 93 ? -1.153 4.021 4.186 1.00 92.06 93 LEU A N 1
ATOM 754 C CA . LEU A 1 93 ? -1.038 2.757 3.463 1.00 92.06 93 LEU A CA 1
ATOM 755 C C . LEU A 1 93 ? -0.265 1.711 4.281 1.00 92.06 93 LEU A C 1
ATOM 757 O O . LEU A 1 93 ? -0.682 0.557 4.374 1.00 92.06 93 LEU A O 1
ATOM 761 N N . LEU A 1 94 ? 0.842 2.119 4.906 1.00 92.94 94 LEU A N 1
ATOM 762 C CA . LEU A 1 94 ? 1.659 1.274 5.771 1.00 92.94 94 LEU A CA 1
ATOM 763 C C . LEU A 1 94 ? 0.820 0.693 6.910 1.00 92.94 94 LEU A C 1
ATOM 765 O O . LEU A 1 94 ? 0.810 -0.519 7.082 1.00 92.94 94 LEU A O 1
ATOM 769 N N . ILE A 1 95 ? 0.063 1.510 7.640 1.00 91.12 95 ILE A N 1
ATOM 770 C CA . ILE A 1 95 ? -0.788 1.042 8.747 1.00 91.12 95 ILE A CA 1
ATOM 771 C C . ILE A 1 95 ? -1.895 0.093 8.281 1.00 91.12 95 ILE A C 1
ATOM 773 O O . ILE A 1 95 ? -2.197 -0.892 8.969 1.00 91.12 95 ILE A O 1
ATOM 777 N N . ASP A 1 96 ? -2.504 0.374 7.132 1.00 89.50 96 ASP A N 1
ATOM 778 C CA . ASP A 1 96 ? -3.590 -0.445 6.598 1.00 89.50 96 ASP A CA 1
ATOM 779 C C . ASP A 1 96 ? -3.082 -1.826 6.168 1.00 89.50 96 ASP A C 1
ATOM 781 O O . ASP A 1 96 ? -3.701 -2.851 6.471 1.00 89.50 96 ASP A O 1
ATOM 785 N N . LEU A 1 97 ? -1.908 -1.869 5.536 1.00 89.69 97 LEU A N 1
ATOM 786 C CA . LEU A 1 97 ? -1.310 -3.102 5.036 1.00 89.69 97 LEU A CA 1
ATOM 787 C C . LEU A 1 97 ? -0.503 -3.875 6.092 1.00 89.69 97 LEU A C 1
ATOM 789 O O . LEU A 1 97 ? -0.387 -5.098 5.985 1.00 89.69 97 LEU A O 1
ATOM 793 N N . TYR A 1 98 ? -0.008 -3.217 7.144 1.00 89.75 98 TYR A N 1
ATOM 794 C CA . TYR A 1 98 ? 0.796 -3.842 8.207 1.00 89.75 98 TYR A CA 1
ATOM 795 C C . TYR A 1 98 ? 0.047 -4.958 8.948 1.00 89.75 98 TYR A C 1
ATOM 797 O O . TYR A 1 98 ? 0.644 -5.926 9.414 1.00 89.75 98 TYR A O 1
ATOM 805 N N . LEU A 1 99 ? -1.288 -4.875 9.008 1.00 83.56 99 LEU A N 1
ATOM 806 C CA . LEU A 1 99 ? -2.135 -5.940 9.559 1.00 83.56 99 LEU A CA 1
ATOM 807 C C . LEU A 1 99 ? -2.036 -7.267 8.796 1.00 83.56 99 LEU A C 1
ATOM 809 O O . LEU A 1 99 ? -2.397 -8.317 9.340 1.00 83.56 99 LEU A O 1
ATOM 813 N N . PHE A 1 100 ? -1.626 -7.202 7.533 1.00 84.12 100 PHE A N 1
ATOM 814 C CA . PHE A 1 100 ? -1.558 -8.334 6.626 1.00 84.12 100 PHE A CA 1
ATOM 815 C C . PHE A 1 100 ? -0.119 -8.748 6.343 1.00 84.12 100 PHE A C 1
ATOM 817 O O . PHE A 1 100 ? 0.145 -9.941 6.266 1.00 84.12 100 PHE A O 1
ATOM 824 N N . ASP A 1 101 ? 0.806 -7.801 6.213 1.00 85.81 101 ASP A N 1
ATOM 825 C CA . ASP A 1 101 ? 2.219 -8.076 5.964 1.00 85.81 101 ASP A CA 1
ATOM 826 C C . ASP A 1 101 ? 3.102 -7.267 6.933 1.00 85.81 101 ASP A C 1
ATOM 828 O O . ASP A 1 101 ? 3.254 -6.059 6.760 1.00 85.81 101 ASP A O 1
ATOM 832 N N . PRO A 1 102 ? 3.714 -7.909 7.947 1.00 86.25 102 PRO A N 1
ATOM 833 C CA . PRO A 1 102 ? 4.629 -7.236 8.870 1.00 86.25 102 PRO A CA 1
ATOM 834 C C . PRO A 1 102 ? 5.851 -6.610 8.181 1.00 86.25 102 PRO A C 1
ATOM 836 O O . PRO A 1 102 ? 6.402 -5.634 8.686 1.00 86.25 102 PRO A O 1
ATOM 839 N N . ASN A 1 103 ? 6.247 -7.133 7.016 1.00 88.38 103 ASN A N 1
ATOM 840 C CA . ASN A 1 103 ? 7.398 -6.661 6.245 1.00 88.38 103 ASN A CA 1
ATOM 841 C C . ASN A 1 103 ? 6.988 -5.648 5.163 1.00 88.38 103 ASN A C 1
ATOM 843 O O . ASN A 1 103 ? 7.765 -5.329 4.264 1.00 88.38 103 ASN A O 1
ATOM 847 N N . ILE A 1 104 ? 5.758 -5.127 5.212 1.00 93.44 104 ILE A N 1
ATOM 848 C CA . ILE A 1 104 ? 5.249 -4.205 4.192 1.00 93.44 104 ILE A CA 1
ATOM 849 C C . ILE A 1 104 ? 6.048 -2.898 4.112 1.00 93.44 104 ILE A C 1
ATOM 851 O O . ILE A 1 104 ? 6.113 -2.280 3.052 1.00 93.44 104 ILE A O 1
ATOM 855 N N . LYS A 1 105 ? 6.690 -2.487 5.213 1.00 94.56 105 LYS A N 1
ATOM 856 C CA . LYS A 1 105 ? 7.486 -1.257 5.269 1.00 94.56 105 LYS A CA 1
ATOM 857 C C . LYS A 1 105 ? 8.578 -1.240 4.196 1.00 94.56 105 LYS A C 1
ATOM 859 O O . LYS A 1 105 ? 8.728 -0.237 3.508 1.00 94.56 105 LYS A O 1
ATOM 864 N N . GLU A 1 106 ? 9.268 -2.361 3.996 1.00 94.81 106 GLU A N 1
ATOM 865 C CA . GLU A 1 106 ? 10.303 -2.510 2.962 1.00 94.81 106 GLU A CA 1
ATOM 866 C C . GLU A 1 106 ? 9.724 -2.333 1.551 1.00 94.81 106 GLU A C 1
ATOM 868 O O . GLU A 1 106 ? 10.322 -1.675 0.705 1.00 94.81 106 GLU A O 1
ATOM 873 N N . LYS A 1 107 ? 8.507 -2.831 1.308 1.00 95.50 107 LYS A N 1
ATOM 874 C CA . LYS A 1 107 ? 7.830 -2.711 0.006 1.00 95.50 107 LYS A CA 1
ATOM 875 C C . LYS A 1 107 ? 7.348 -1.287 -0.274 1.00 95.50 107 LYS A C 1
ATOM 877 O O . LYS A 1 107 ? 7.395 -0.839 -1.414 1.00 95.50 107 LYS A O 1
ATOM 882 N N . ILE A 1 108 ? 6.917 -0.558 0.756 1.00 95.56 108 ILE A N 1
ATOM 883 C CA . ILE A 1 108 ? 6.543 0.860 0.625 1.00 95.56 108 ILE A CA 1
ATOM 884 C C . ILE A 1 108 ? 7.784 1.736 0.419 1.00 95.56 108 ILE A C 1
ATOM 886 O O . ILE A 1 108 ? 7.725 2.710 -0.327 1.00 95.56 108 ILE A O 1
ATOM 890 N N . ILE A 1 109 ? 8.929 1.374 1.002 1.00 96.00 109 ILE A N 1
ATOM 891 C CA . ILE A 1 109 ? 10.206 2.029 0.688 1.00 96.00 109 ILE A CA 1
ATOM 892 C C . ILE A 1 109 ? 10.551 1.851 -0.796 1.00 96.00 109 ILE A C 1
ATOM 894 O O . ILE A 1 109 ? 10.926 2.818 -1.455 1.00 96.00 109 ILE A O 1
ATOM 898 N N . GLU A 1 110 ? 10.378 0.650 -1.350 1.00 96.69 110 GLU A N 1
ATOM 899 C CA . GLU A 1 110 ? 10.563 0.424 -2.788 1.00 96.69 110 GLU A CA 1
ATOM 900 C C . GLU A 1 110 ? 9.583 1.241 -3.648 1.00 96.69 110 GLU A C 1
ATOM 902 O O . GLU A 1 110 ? 9.976 1.745 -4.698 1.00 96.69 110 GLU A O 1
ATOM 907 N N . LEU A 1 111 ? 8.348 1.459 -3.185 1.00 95.88 111 LEU A N 1
ATOM 908 C CA . LEU A 1 111 ? 7.397 2.364 -3.840 1.00 95.88 111 LEU A CA 1
ATOM 909 C C . LEU A 1 111 ? 7.892 3.821 -3.851 1.00 95.88 111 LEU A C 1
ATOM 911 O O . LEU A 1 111 ? 7.854 4.465 -4.897 1.00 95.88 111 LEU A O 1
ATOM 915 N N . LEU A 1 112 ? 8.436 4.325 -2.738 1.00 94.94 112 LEU A N 1
ATOM 916 C CA . LEU A 1 112 ? 9.043 5.664 -2.699 1.00 94.94 112 LEU A CA 1
ATOM 917 C C . LEU A 1 112 ? 10.232 5.779 -3.661 1.00 94.94 112 LEU A C 1
ATOM 919 O O . LEU A 1 112 ? 10.347 6.769 -4.385 1.00 94.94 112 LEU A O 1
ATOM 923 N N . LYS A 1 113 ? 11.093 4.752 -3.717 1.00 95.19 113 LYS A N 1
ATOM 924 C CA . LYS A 1 113 ? 12.210 4.699 -4.675 1.00 95.19 113 LYS A CA 1
ATOM 925 C C . LYS A 1 113 ? 11.715 4.701 -6.120 1.00 95.19 113 LYS A C 1
ATOM 927 O O . LYS A 1 113 ? 12.285 5.406 -6.950 1.00 95.19 113 LYS A O 1
ATOM 932 N N . TYR A 1 114 ? 10.649 3.954 -6.410 1.00 95.12 114 TYR A N 1
ATOM 933 C CA . TYR A 1 114 ? 10.011 3.926 -7.727 1.00 95.12 114 TYR A CA 1
ATOM 934 C C . TYR A 1 114 ? 9.535 5.321 -8.157 1.00 95.12 114 TYR A C 1
ATOM 936 O O . TYR A 1 114 ? 9.681 5.716 -9.310 1.00 95.12 114 TYR A O 1
ATOM 944 N N . GLN A 1 115 ? 8.981 6.085 -7.221 1.00 93.88 115 GLN A N 1
ATOM 945 C CA . GLN A 1 115 ? 8.441 7.422 -7.475 1.00 93.88 115 GLN A CA 1
ATOM 946 C C . GLN A 1 115 ? 9.485 8.539 -7.325 1.00 93.88 115 GLN A C 1
ATOM 948 O O . GLN A 1 115 ? 9.157 9.714 -7.465 1.00 93.88 115 GLN A O 1
ATOM 953 N N . TYR A 1 116 ? 10.748 8.172 -7.089 1.00 93.31 116 TYR A N 1
ATOM 954 C CA . TYR A 1 116 ? 11.893 9.076 -6.948 1.00 93.31 116 TYR A CA 1
ATOM 955 C C . TYR A 1 116 ? 11.858 9.987 -5.708 1.00 93.31 116 TYR A C 1
ATOM 957 O O . TYR A 1 116 ? 12.599 10.967 -5.642 1.00 93.31 116 TYR A O 1
ATOM 965 N N . TYR A 1 117 ? 11.067 9.642 -4.689 1.00 92.56 117 TYR A N 1
ATOM 966 C CA . TYR A 1 117 ? 11.021 10.338 -3.395 1.00 92.56 117 TYR A CA 1
ATOM 967 C C . TYR A 1 117 ? 12.162 9.880 -2.477 1.00 92.56 117 TYR A C 1
ATOM 969 O O . TYR A 1 117 ? 11.957 9.293 -1.413 1.00 92.56 117 TYR A O 1
ATOM 977 N N . LEU A 1 118 ? 13.400 10.067 -2.947 1.00 90.06 118 LEU A N 1
ATOM 978 C CA . LEU A 1 118 ? 14.596 9.487 -2.328 1.00 90.06 118 LEU A CA 1
ATOM 979 C C . LEU A 1 118 ? 14.966 10.156 -0.997 1.00 90.06 118 LEU A C 1
ATOM 981 O O . LEU A 1 118 ? 15.509 9.497 -0.113 1.00 90.06 118 LEU A O 1
ATOM 985 N N . ASN A 1 119 ? 14.638 11.437 -0.829 1.00 90.12 119 ASN A N 1
ATOM 986 C CA . ASN A 1 119 ? 14.920 12.182 0.401 1.00 90.12 119 ASN A CA 1
ATOM 987 C C . ASN A 1 119 ? 13.999 11.744 1.552 1.00 90.12 119 ASN A C 1
ATOM 989 O O . ASN A 1 119 ? 14.349 11.834 2.729 1.00 90.12 119 ASN A O 1
ATOM 993 N N . GLU A 1 120 ? 12.812 11.251 1.213 1.00 91.50 120 GLU A N 1
ATOM 994 C CA . GLU A 1 120 ? 11.777 10.824 2.143 1.00 91.50 120 GLU A CA 1
ATOM 995 C C . GLU A 1 120 ? 11.920 9.349 2.539 1.00 91.50 120 GLU A C 1
ATOM 997 O O . GLU A 1 120 ? 11.376 8.933 3.565 1.00 91.50 120 GLU A O 1
ATOM 1002 N N . VAL A 1 121 ? 12.701 8.563 1.785 1.00 92.81 121 VAL A N 1
ATOM 1003 C CA . VAL A 1 121 ? 13.007 7.161 2.113 1.00 92.81 121 VAL A CA 1
ATOM 1004 C C . VAL A 1 121 ? 13.564 7.045 3.530 1.00 92.81 121 VAL A C 1
ATOM 1006 O O . VAL A 1 121 ? 13.056 6.245 4.317 1.00 92.81 121 VAL A O 1
ATOM 1009 N N . GLN A 1 122 ? 14.557 7.867 3.884 1.00 92.38 122 GLN A N 1
ATOM 1010 C CA . GLN A 1 122 ? 15.176 7.807 5.210 1.00 92.38 122 GLN A CA 1
ATOM 1011 C C . GLN A 1 122 ? 14.177 8.168 6.317 1.00 92.38 122 GLN A C 1
ATOM 1013 O O . GLN A 1 122 ? 14.101 7.483 7.332 1.00 92.38 122 GLN A O 1
ATOM 1018 N N . GLN A 1 123 ? 13.326 9.169 6.081 1.00 93.06 123 GLN A N 1
ATOM 1019 C CA . GLN A 1 123 ? 12.286 9.555 7.036 1.00 93.06 123 GLN A CA 1
ATOM 1020 C C . GLN A 1 123 ? 11.291 8.416 7.291 1.00 93.06 123 GLN A C 1
ATOM 1022 O O . GLN A 1 123 ? 10.875 8.205 8.430 1.00 93.06 123 GLN A O 1
ATOM 1027 N N . LEU A 1 124 ? 10.910 7.658 6.254 1.00 93.44 124 LEU A N 1
ATOM 1028 C CA . LEU A 1 124 ? 10.038 6.498 6.429 1.00 93.44 124 LEU A CA 1
ATOM 1029 C C . LEU A 1 124 ? 10.771 5.336 7.119 1.00 93.44 124 LEU A C 1
ATOM 1031 O O . LEU A 1 124 ? 10.165 4.654 7.946 1.00 93.44 124 LEU A O 1
ATOM 1035 N N . ILE A 1 125 ? 12.058 5.116 6.827 1.00 93.25 125 ILE A N 1
ATOM 1036 C CA . ILE A 1 125 ? 12.901 4.122 7.517 1.00 93.25 125 ILE A CA 1
ATOM 1037 C C . ILE A 1 125 ? 12.964 4.418 9.018 1.00 93.25 125 ILE A C 1
ATOM 1039 O O . ILE A 1 125 ? 12.717 3.513 9.816 1.00 93.25 125 ILE A O 1
ATOM 1043 N N . ASP A 1 126 ? 13.188 5.670 9.400 1.00 93.94 126 ASP A N 1
ATOM 1044 C CA . ASP A 1 126 ? 13.307 6.072 10.805 1.00 93.94 126 ASP A CA 1
ATOM 1045 C C . ASP A 1 126 ? 11.950 6.136 11.520 1.00 93.94 126 ASP A C 1
ATOM 1047 O O . ASP A 1 126 ? 11.872 6.079 12.749 1.00 93.94 126 ASP A O 1
ATOM 1051 N N . TRP A 1 127 ? 10.850 6.200 10.766 1.00 94.06 127 TRP A N 1
ATOM 1052 C CA . TRP A 1 127 ? 9.511 6.239 11.337 1.00 94.06 127 TRP A CA 1
ATOM 1053 C C . TRP A 1 127 ? 9.119 4.907 11.986 1.00 94.06 127 TRP A C 1
ATOM 1055 O O . TRP A 1 127 ? 9.014 3.862 11.332 1.00 94.06 127 TRP A O 1
ATOM 1065 N N . THR A 1 128 ? 8.844 4.940 13.286 1.00 91.06 128 THR A N 1
ATOM 1066 C CA . THR A 1 128 ? 8.303 3.800 14.024 1.00 91.06 128 THR A CA 1
ATOM 1067 C C . THR A 1 128 ? 6.793 3.730 13.832 1.00 91.06 128 THR A C 1
ATOM 1069 O O . THR A 1 128 ? 6.083 4.720 13.992 1.00 91.06 128 THR A O 1
ATOM 1072 N N . ILE A 1 129 ? 6.292 2.546 13.470 1.00 90.50 129 ILE A N 1
ATOM 1073 C CA . ILE A 1 129 ? 4.858 2.339 13.254 1.00 90.50 129 ILE A CA 1
ATOM 1074 C C . ILE A 1 129 ? 4.168 2.408 14.623 1.00 90.50 129 ILE A C 1
ATOM 1076 O O . ILE A 1 129 ? 4.445 1.558 15.477 1.00 90.50 129 ILE A O 1
ATOM 1080 N N . PRO A 1 130 ? 3.286 3.392 14.864 1.00 91.06 130 PRO A N 1
ATOM 1081 C CA . PRO A 1 130 ? 2.611 3.510 16.142 1.00 91.06 130 PRO A CA 1
ATOM 1082 C C . PRO A 1 130 ? 1.589 2.380 16.303 1.00 91.06 130 PRO A C 1
ATOM 1084 O O . PRO A 1 130 ? 0.934 1.959 15.346 1.00 91.06 130 PRO A O 1
ATOM 1087 N N . SER A 1 131 ? 1.437 1.885 17.531 1.00 88.38 131 SER A N 1
ATOM 1088 C CA . SER A 1 131 ? 0.402 0.899 17.839 1.00 88.38 131 SER A CA 1
ATOM 1089 C C . SER A 1 131 ? -0.955 1.586 17.924 1.00 88.38 131 SER A C 1
ATOM 1091 O O . SER A 1 131 ? -1.090 2.632 18.557 1.00 88.38 131 SER A O 1
ATOM 1093 N N . PHE A 1 132 ? -1.977 0.977 17.324 1.00 89.62 132 PHE A N 1
ATOM 1094 C CA . PHE A 1 132 ? -3.345 1.461 17.474 1.00 89.62 132 PHE A CA 1
ATOM 1095 C C . PHE A 1 132 ? -3.776 1.309 18.946 1.00 89.62 132 PHE A C 1
ATOM 1097 O O . PHE A 1 132 ? -3.702 0.195 19.473 1.00 89.62 132 PHE A O 1
ATOM 1104 N N . PRO A 1 133 ? -4.209 2.390 19.622 1.00 87.62 133 PRO A N 1
ATOM 1105 C CA . PRO A 1 133 ? -4.372 2.391 21.077 1.00 87.62 133 PRO A CA 1
ATOM 1106 C C . PRO A 1 133 ? -5.648 1.693 21.564 1.00 87.62 133 PRO A C 1
ATOM 1108 O O . PRO A 1 133 ? -5.801 1.498 22.763 1.00 87.62 133 PRO A O 1
ATOM 1111 N N . ILE A 1 134 ? -6.563 1.297 20.670 1.00 87.50 134 ILE A N 1
ATOM 1112 C CA . ILE A 1 134 ? -7.800 0.609 21.055 1.00 87.50 134 ILE A CA 1
ATOM 1113 C C . ILE A 1 134 ? -7.683 -0.892 20.801 1.00 87.50 134 ILE A C 1
ATOM 1115 O O . ILE A 1 134 ? -7.522 -1.353 19.667 1.00 87.50 134 ILE A O 1
ATOM 1119 N N . SER A 1 135 ? -7.864 -1.666 21.867 1.00 81.31 135 SER A N 1
ATOM 1120 C CA . SER A 1 135 ? -8.034 -3.115 21.805 1.00 81.31 135 SER A CA 1
ATOM 1121 C C . SER A 1 135 ? -9.507 -3.503 21.688 1.00 81.31 135 SER A C 1
ATOM 1123 O O . SER A 1 135 ? -10.408 -2.810 22.163 1.00 81.31 135 SER A O 1
ATOM 1125 N N . ALA A 1 136 ? -9.764 -4.686 21.130 1.00 75.50 136 ALA A N 1
ATOM 1126 C CA . ALA A 1 136 ? -11.105 -5.255 21.079 1.00 75.50 136 ALA A CA 1
ATOM 1127 C C . ALA A 1 136 ? -11.743 -5.392 22.487 1.00 75.50 136 ALA A C 1
ATOM 1129 O O . ALA A 1 136 ? -12.937 -5.154 22.688 1.00 75.50 136 ALA A O 1
ATOM 1130 N N . GLY A 1 137 ? -10.940 -5.710 23.505 1.00 79.75 137 GLY A N 1
ATOM 1131 C CA . GLY A 1 137 ? -11.435 -5.794 24.883 1.00 79.75 137 GLY A CA 1
ATOM 1132 C C . GLY A 1 137 ? -12.039 -4.477 25.390 1.00 79.75 137 GLY A C 1
ATOM 1133 O O . GLY A 1 137 ? -13.062 -4.495 26.067 1.00 79.75 137 GLY A O 1
ATOM 1134 N N . MET A 1 138 ? -11.474 -3.333 24.993 1.00 83.12 138 MET A N 1
ATOM 1135 C CA . MET A 1 138 ? -11.912 -2.008 25.453 1.00 83.12 138 MET A CA 1
ATOM 1136 C C . MET A 1 138 ? -13.305 -1.647 24.925 1.00 83.12 138 MET A C 1
ATOM 1138 O O . MET A 1 138 ? -14.133 -1.113 25.660 1.00 83.12 138 MET A O 1
ATOM 1142 N N . LEU A 1 139 ? -13.617 -2.024 23.681 1.00 82.75 139 LEU A N 1
ATOM 1143 C CA . LEU A 1 139 ? -14.967 -1.845 23.135 1.00 82.75 139 LEU A CA 1
ATOM 1144 C C . LEU A 1 139 ? -16.003 -2.701 23.878 1.00 82.75 139 LEU A C 1
ATOM 1146 O O . LEU A 1 139 ? -17.125 -2.249 24.099 1.00 82.75 139 LEU A O 1
ATOM 1150 N N . ALA A 1 140 ? -15.628 -3.914 24.299 1.00 82.06 140 ALA A N 1
ATOM 1151 C CA . ALA A 1 140 ? -16.515 -4.771 25.081 1.00 82.06 140 ALA A CA 1
ATOM 1152 C C . ALA A 1 140 ? -16.806 -4.179 26.471 1.00 82.06 140 ALA A C 1
ATOM 1154 O O . ALA A 1 140 ? -17.949 -4.236 26.922 1.00 82.06 140 ALA A O 1
ATOM 1155 N N . LEU A 1 141 ? -15.816 -3.542 27.112 1.00 82.94 141 LEU A N 1
ATOM 1156 C CA . LEU A 1 141 ? -16.003 -2.826 28.383 1.00 82.94 141 LEU A CA 1
ATOM 1157 C C . LEU A 1 141 ? -16.961 -1.634 28.255 1.00 82.94 141 LEU A C 1
ATOM 1159 O O . LEU A 1 141 ? -17.724 -1.358 29.175 1.00 82.94 141 LEU A O 1
ATOM 1163 N N . LYS A 1 142 ? -16.988 -0.971 27.094 1.00 79.44 142 LYS A N 1
ATOM 1164 C CA . LYS A 1 142 ? -17.963 0.085 26.767 1.00 79.44 142 LYS A CA 1
ATOM 1165 C C . LYS A 1 142 ? -19.346 -0.461 26.366 1.00 79.44 142 LYS A C 1
ATOM 1167 O O . LYS A 1 142 ? -20.192 0.295 25.897 1.00 79.44 142 LYS A O 1
ATOM 1172 N N . GLY A 1 143 ? -19.595 -1.762 26.538 1.00 75.81 143 GLY A N 1
ATOM 1173 C CA . GLY A 1 143 ? -20.892 -2.395 26.286 1.00 75.81 143 GLY A CA 1
ATOM 1174 C C . GLY A 1 143 ? -21.158 -2.760 24.822 1.00 75.81 143 GLY A C 1
ATOM 1175 O O . GLY A 1 143 ? -22.265 -3.189 24.491 1.00 75.81 143 GLY A O 1
ATOM 1176 N N . ILE A 1 144 ? -20.165 -2.635 23.934 1.00 77.50 144 ILE A N 1
ATOM 1177 C CA . ILE A 1 144 ? -20.320 -2.988 22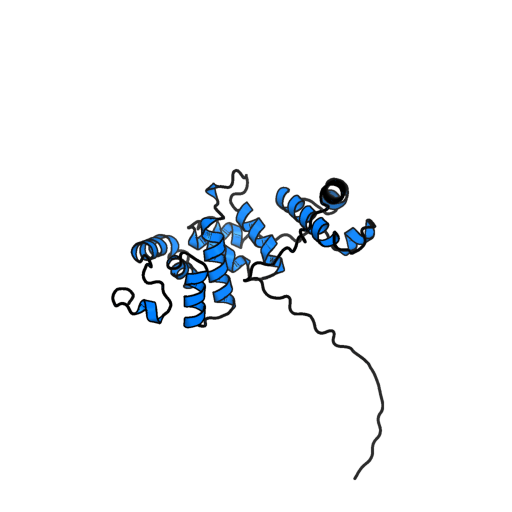.519 1.00 77.50 144 ILE A CA 1
ATOM 1178 C C . ILE A 1 144 ? -20.121 -4.493 22.358 1.00 77.50 144 ILE A C 1
ATOM 1180 O O . ILE A 1 144 ? -19.015 -5.023 22.496 1.00 77.50 144 ILE A O 1
ATOM 1184 N N . LYS A 1 145 ? -21.205 -5.196 22.025 1.00 75.06 145 LYS A N 1
ATOM 1185 C CA . LYS A 1 145 ? -21.164 -6.635 21.751 1.00 75.06 145 LYS A CA 1
ATOM 1186 C C . LYS A 1 145 ? -20.404 -6.910 20.454 1.00 75.06 145 LYS A C 1
ATOM 1188 O O . LYS A 1 145 ? -20.563 -6.205 19.457 1.00 75.06 145 LYS A O 1
ATOM 1193 N N . GLN A 1 146 ? -19.599 -7.971 20.455 1.00 73.31 146 GLN A N 1
ATOM 1194 C CA . GLN A 1 146 ? -18.966 -8.464 19.235 1.00 73.31 146 GLN A CA 1
ATOM 1195 C C . GLN A 1 146 ? -20.057 -8.914 18.255 1.00 73.31 146 GLN A C 1
ATOM 1197 O O . GLN A 1 146 ? -20.864 -9.787 18.562 1.00 73.31 146 GLN A O 1
ATOM 1202 N N . GLY A 1 147 ? -20.094 -8.284 17.084 1.00 72.88 147 GLY A N 1
ATOM 1203 C CA . GLY A 1 147 ? -21.141 -8.464 16.083 1.00 72.88 147 GLY A CA 1
ATOM 1204 C C . GLY A 1 147 ? -20.707 -7.946 14.709 1.00 72.88 147 GLY A C 1
ATOM 1205 O O . GLY A 1 147 ? -19.555 -7.531 14.548 1.00 72.88 147 GLY A O 1
ATOM 1206 N N . PRO A 1 148 ? -21.600 -7.954 13.705 1.00 70.69 148 PRO A N 1
ATOM 1207 C CA . PRO A 1 148 ? -21.271 -7.549 12.335 1.00 70.69 148 PRO A CA 1
ATOM 1208 C C . PRO A 1 148 ? -20.713 -6.118 12.255 1.00 70.69 148 PRO A C 1
ATOM 1210 O O . PRO A 1 148 ? -19.719 -5.883 11.568 1.00 70.69 148 PRO A O 1
ATOM 1213 N N . ASN A 1 149 ? -21.252 -5.200 13.061 1.00 77.38 149 ASN A N 1
ATOM 1214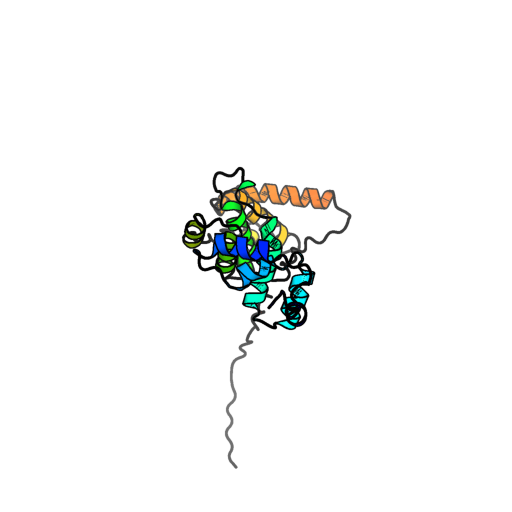 C CA . ASN A 1 149 ? -20.843 -3.791 13.075 1.00 77.38 149 ASN A CA 1
ATOM 1215 C C . ASN A 1 149 ? -19.523 -3.546 13.815 1.00 77.38 149 ASN A C 1
ATOM 1217 O O . ASN A 1 149 ? -18.930 -2.480 13.703 1.00 77.38 149 ASN A O 1
ATOM 1221 N N . TYR A 1 150 ? -19.018 -4.537 14.547 1.00 82.12 150 TYR A N 1
ATOM 1222 C CA . TYR A 1 150 ? -17.830 -4.387 15.380 1.00 82.12 150 TYR A CA 1
ATOM 1223 C C . TYR A 1 150 ? -16.572 -4.060 14.563 1.00 82.12 150 TYR A C 1
ATOM 1225 O O . TYR A 1 150 ? -15.760 -3.220 14.949 1.00 82.12 150 TYR A O 1
ATOM 1233 N N . LYS A 1 151 ? -16.428 -4.693 13.392 1.00 79.94 151 LYS A N 1
ATOM 1234 C CA . LYS A 1 151 ? -15.330 -4.400 12.460 1.00 79.94 151 LYS A CA 1
ATOM 1235 C C . LYS A 1 151 ? -15.466 -3.015 11.832 1.00 79.94 151 LYS A C 1
ATOM 1237 O O . LYS A 1 151 ? -14.451 -2.353 11.658 1.00 79.94 151 LYS A O 1
ATOM 1242 N N . ALA A 1 152 ? -16.693 -2.588 11.529 1.00 83.06 152 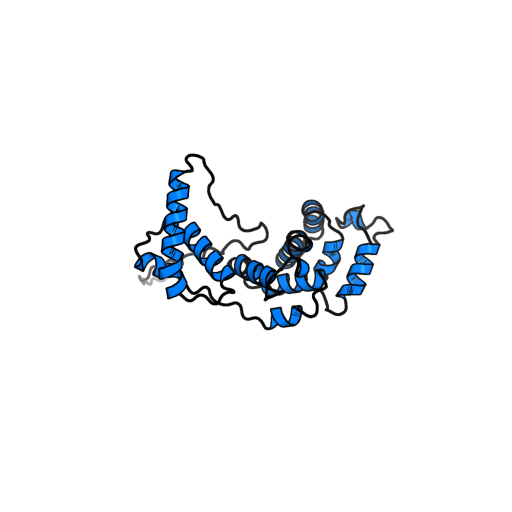ALA A N 1
ATOM 1243 C CA . ALA A 1 152 ? -16.963 -1.258 10.991 1.00 83.06 152 ALA A CA 1
ATOM 1244 C C . ALA A 1 152 ? -16.623 -0.170 12.021 1.00 83.06 152 ALA A C 1
ATOM 1246 O O . ALA A 1 152 ? -15.936 0.785 11.691 1.00 83.06 152 ALA A O 1
ATOM 1247 N N . ILE A 1 153 ? -16.990 -0.368 13.291 1.00 85.56 153 ILE A N 1
ATOM 1248 C CA . ILE A 1 153 ? -16.626 0.549 14.380 1.00 85.56 153 ILE A CA 1
ATOM 1249 C C . ILE A 1 153 ? -15.102 0.654 14.512 1.00 85.56 153 ILE A C 1
ATOM 1251 O O . ILE A 1 153 ? -14.564 1.756 14.538 1.00 85.56 153 ILE A O 1
ATOM 1255 N N . LEU A 1 154 ? -14.388 -0.476 14.559 1.00 84.44 154 LEU A N 1
ATOM 1256 C CA . LEU A 1 154 ? -12.922 -0.467 14.636 1.00 84.44 154 LEU A CA 1
ATOM 1257 C C . LEU A 1 154 ? -12.266 0.205 13.425 1.00 84.44 154 LEU A C 1
ATOM 1259 O O . LEU A 1 154 ? -11.254 0.882 13.589 1.00 84.44 154 LEU A O 1
ATOM 1263 N N . HIS A 1 155 ? -12.831 0.016 12.232 1.00 85.94 155 HIS A N 1
ATOM 1264 C CA . HIS A 1 155 ? -12.379 0.687 11.020 1.00 85.94 155 HIS A CA 1
ATOM 1265 C C . HIS A 1 155 ? -12.544 2.205 11.141 1.00 85.94 155 HIS A C 1
ATOM 1267 O O . HIS A 1 155 ? -11.563 2.925 11.021 1.00 85.94 155 HIS A O 1
ATOM 1273 N N . GLU A 1 156 ? -13.736 2.692 11.484 1.00 87.50 156 GLU A N 1
ATOM 1274 C CA . GLU A 1 156 ? -13.997 4.130 11.632 1.00 87.50 156 GLU A CA 1
ATOM 1275 C C . GLU A 1 156 ? -13.141 4.785 12.726 1.00 87.50 156 GLU A C 1
ATOM 1277 O O . GLU A 1 156 ? -12.618 5.883 12.541 1.00 87.50 156 GLU A O 1
ATOM 1282 N N . LEU A 1 157 ? -12.929 4.099 13.855 1.00 88.81 157 LEU A N 1
ATOM 1283 C CA . LEU A 1 157 ? -12.028 4.578 14.909 1.00 88.81 157 LEU A CA 1
ATOM 1284 C C . LEU A 1 157 ? -10.577 4.645 14.426 1.00 88.81 157 LEU A C 1
ATOM 1286 O O . LEU A 1 157 ? -9.845 5.570 14.777 1.00 88.81 157 LEU A O 1
ATOM 1290 N N . ARG A 1 158 ? -10.154 3.684 13.599 1.00 89.19 158 ARG A N 1
ATOM 1291 C CA . ARG A 1 158 ? -8.837 3.716 12.969 1.00 89.19 158 ARG A CA 1
ATOM 1292 C C . ARG A 1 158 ? -8.736 4.863 11.967 1.00 89.19 158 ARG A C 1
ATOM 1294 O O . ARG A 1 158 ? -7.736 5.567 12.003 1.00 89.19 158 ARG A O 1
ATOM 1301 N N . GLU A 1 159 ? -9.754 5.113 11.146 1.00 89.38 159 GLU A N 1
ATOM 1302 C CA . GLU A 1 159 ? -9.790 6.269 10.240 1.00 89.38 159 GLU A CA 1
ATOM 1303 C C . GLU A 1 159 ? -9.694 7.595 11.006 1.00 89.38 159 GLU A C 1
ATOM 1305 O O . GLU A 1 159 ? -8.914 8.474 10.636 1.00 89.38 159 GLU A O 1
ATOM 1310 N N . ALA A 1 160 ? -10.421 7.735 12.118 1.00 89.00 160 ALA A N 1
ATOM 1311 C CA . ALA A 1 160 ? -10.322 8.904 12.992 1.00 89.00 160 ALA A CA 1
ATOM 1312 C C . ALA A 1 160 ? -8.909 9.059 13.586 1.00 89.00 160 ALA A C 1
ATOM 1314 O O . ALA A 1 160 ? -8.338 10.151 13.580 1.00 89.00 160 ALA A O 1
ATOM 1315 N N . TRP A 1 161 ? -8.298 7.957 14.025 1.00 92.06 161 TRP A N 1
ATOM 1316 C CA . TRP A 1 161 ? -6.921 7.956 14.513 1.00 92.06 161 TRP A CA 1
ATOM 1317 C C . TRP A 1 161 ? -5.910 8.335 13.419 1.00 92.06 161 TRP A C 1
ATOM 1319 O O . TRP A 1 161 ? -5.034 9.169 13.663 1.00 92.06 161 TRP A O 1
ATOM 1329 N N . LYS A 1 162 ? -6.066 7.831 12.187 1.00 90.12 162 LYS A N 1
ATOM 1330 C CA . LYS A 1 162 ? -5.249 8.246 11.034 1.00 90.12 162 LYS A CA 1
ATOM 1331 C C . LYS A 1 162 ? -5.412 9.741 10.747 1.00 90.12 162 LYS A C 1
ATOM 1333 O O . LYS A 1 162 ? -4.414 10.423 10.519 1.00 90.12 162 LYS A O 1
ATOM 1338 N N . LYS A 1 163 ? -6.632 10.287 10.814 1.00 88.69 163 LYS A N 1
ATOM 1339 C CA . LYS A 1 163 ? -6.895 11.733 10.646 1.00 88.69 163 LYS A CA 1
ATOM 1340 C C . LYS A 1 163 ? -6.213 12.590 11.716 1.00 88.69 163 LYS A C 1
ATOM 1342 O O . LYS A 1 163 ? -5.788 13.699 11.424 1.00 88.69 163 LYS A O 1
ATOM 1347 N N . SER A 1 164 ? -6.023 12.056 12.922 1.00 88.06 164 SER A N 1
ATOM 1348 C CA . SER A 1 164 ? -5.282 12.722 14.006 1.00 88.06 164 SER A CA 1
ATOM 1349 C C . SER A 1 164 ? -3.749 12.666 13.868 1.00 88.06 164 SER A C 1
ATOM 1351 O O . SER A 1 164 ? -3.036 12.955 14.829 1.00 88.06 164 SER A O 1
ATOM 1353 N N . HIS A 1 165 ? -3.218 12.242 12.713 1.00 87.44 165 HIS A N 1
ATOM 1354 C CA . HIS A 1 165 ? -1.790 11.952 12.520 1.00 87.44 165 HIS A CA 1
ATOM 1355 C C . HIS A 1 165 ? -1.236 10.961 13.556 1.00 87.44 165 HIS A C 1
ATOM 1357 O O . HIS A 1 165 ? -0.121 11.118 14.051 1.00 87.44 165 HIS A O 1
ATOM 1363 N N . PHE A 1 166 ? -2.031 9.936 13.887 1.00 89.44 166 PHE A N 1
ATOM 1364 C CA . PHE A 1 166 ? -1.666 8.864 14.819 1.00 89.44 166 PHE A CA 1
ATOM 1365 C C . PHE A 1 166 ? -1.414 9.328 16.266 1.00 89.44 166 PHE A C 1
ATOM 1367 O O . PHE A 1 166 ? -0.789 8.607 17.040 1.00 89.44 166 PHE A O 1
ATOM 1374 N N . ARG A 1 167 ? -1.898 10.522 16.642 1.00 87.88 167 ARG A N 1
ATOM 1375 C CA . ARG A 1 167 ? -1.698 11.112 17.978 1.00 87.88 167 ARG A CA 1
ATOM 1376 C C . ARG A 1 167 ? -2.852 10.873 18.946 1.00 87.88 167 ARG A C 1
ATOM 1378 O O . ARG A 1 167 ? -2.653 11.042 20.144 1.00 87.88 167 ARG A O 1
ATOM 1385 N N . ALA A 1 168 ? -4.046 10.533 18.452 1.00 87.69 168 ALA A N 1
ATOM 1386 C CA . ALA A 1 168 ? -5.198 10.353 19.328 1.00 87.69 168 ALA A CA 1
ATOM 1387 C C . ALA A 1 168 ? -4.992 9.168 20.280 1.00 87.69 168 ALA A C 1
ATOM 1389 O O . ALA A 1 168 ? -4.606 8.077 19.856 1.00 87.69 168 ALA A O 1
ATOM 1390 N N . ASN A 1 169 ? -5.275 9.401 21.559 1.00 89.44 169 ASN A N 1
ATOM 1391 C CA . ASN A 1 169 ? -5.148 8.405 22.620 1.00 89.44 169 ASN A CA 1
ATOM 1392 C C . ASN A 1 169 ? -6.447 7.609 22.813 1.00 89.44 169 ASN A C 1
ATOM 1394 O O . ASN A 1 169 ? -7.496 7.955 22.267 1.00 89.44 169 ASN A O 1
ATOM 1398 N N . GLU A 1 170 ? -6.384 6.560 23.637 1.00 87.38 170 GLU A N 1
ATOM 1399 C CA . GLU A 1 170 ? -7.525 5.693 23.963 1.00 87.38 170 GLU A CA 1
ATOM 1400 C C . GLU A 1 170 ? -8.773 6.492 24.377 1.00 87.38 170 GLU A C 1
ATOM 1402 O O . GLU A 1 170 ? -9.827 6.325 23.766 1.00 87.38 170 GLU A O 1
ATOM 1407 N N . ASN A 1 171 ? -8.643 7.409 25.341 1.00 85.56 171 ASN A N 1
ATOM 1408 C CA . ASN A 1 171 ? -9.772 8.196 25.853 1.00 85.56 171 ASN A CA 1
ATOM 1409 C C . ASN A 1 171 ? -10.403 9.077 24.767 1.00 85.56 171 ASN A C 1
ATOM 1411 O O . ASN A 1 171 ? -11.619 9.115 24.627 1.00 85.56 171 ASN A O 1
ATOM 1415 N N . GLN A 1 172 ? -9.586 9.734 23.940 1.00 87.12 172 GLN A N 1
ATOM 1416 C CA . GLN A 1 172 ? -10.089 10.584 22.855 1.00 87.12 172 GLN A CA 1
ATOM 1417 C C . GLN A 1 172 ? -10.881 9.758 21.839 1.00 87.12 172 GLN A C 1
ATOM 1419 O O . GLN A 1 172 ? -11.962 10.147 21.398 1.00 87.12 172 GLN A O 1
ATOM 1424 N N . LEU A 1 173 ? -10.386 8.569 21.496 1.00 87.62 173 LEU A N 1
ATOM 1425 C CA . LEU A 1 173 ? -11.084 7.718 20.545 1.00 87.62 173 LEU A CA 1
ATOM 1426 C C . LEU A 1 173 ? -12.362 7.109 21.152 1.00 87.62 173 LEU A C 1
ATOM 1428 O O . LEU A 1 173 ? -13.406 7.112 20.497 1.00 87.62 173 LEU A O 1
ATOM 1432 N N . LEU A 1 174 ? -12.319 6.624 22.394 1.00 84.50 174 LEU A N 1
ATOM 1433 C CA . LEU A 1 174 ? -13.454 5.948 23.034 1.00 84.50 174 LEU A CA 1
ATOM 1434 C C . LEU A 1 174 ? -14.535 6.890 23.573 1.00 84.50 174 LEU A C 1
ATOM 1436 O O . LEU A 1 174 ? -15.696 6.489 23.602 1.00 84.50 174 LEU A O 1
ATOM 1440 N N . ASP A 1 175 ? -14.189 8.101 24.000 1.00 83.00 175 ASP A N 1
ATOM 1441 C CA . ASP A 1 175 ? -15.149 9.018 24.623 1.00 83.00 175 ASP A CA 1
ATOM 1442 C C . ASP A 1 175 ? -15.645 10.090 23.642 1.00 83.00 175 ASP A C 1
ATOM 1444 O O . ASP A 1 175 ? -16.834 10.406 23.643 1.00 83.00 175 ASP A O 1
ATOM 1448 N N . GLU A 1 176 ? -14.789 10.602 22.750 1.00 82.62 176 GLU A N 1
ATOM 1449 C CA . GLU A 1 176 ? -15.167 11.677 21.816 1.00 82.62 176 GLU A CA 1
ATOM 1450 C C . GLU A 1 176 ? -15.599 11.131 20.447 1.00 82.62 176 GLU A C 1
ATOM 1452 O O . GLU A 1 176 ? -16.640 11.517 19.903 1.00 82.62 176 GLU A O 1
ATOM 1457 N N . THR A 1 177 ? -14.825 10.203 19.870 1.00 82.06 177 THR A N 1
ATOM 1458 C CA . THR A 1 177 ? -15.090 9.739 18.494 1.00 82.06 177 THR A CA 1
ATOM 1459 C C . THR A 1 177 ? -16.106 8.599 18.425 1.00 82.06 177 THR A C 1
ATOM 1461 O O . THR A 1 177 ? -16.960 8.593 17.535 1.00 82.06 177 THR A O 1
ATOM 1464 N N . LEU A 1 178 ? -16.092 7.672 19.388 1.00 84.25 178 LEU A N 1
ATOM 1465 C CA . LEU A 1 178 ? -16.975 6.503 19.404 1.00 84.25 178 LEU A CA 1
ATOM 1466 C C . LEU A 1 178 ? -18.476 6.856 19.382 1.00 84.25 178 LEU A C 1
ATOM 1468 O O . LEU A 1 178 ? -19.191 6.251 18.578 1.00 84.25 178 LEU A O 1
ATOM 1472 N N . PRO A 1 179 ? -18.992 7.833 20.162 1.00 82.81 179 PRO A N 1
ATOM 1473 C CA . PRO A 1 179 ? -20.408 8.200 20.086 1.00 82.81 179 PRO A CA 1
ATOM 1474 C C . PRO A 1 179 ? -20.809 8.716 18.701 1.00 82.81 179 PRO A C 1
ATOM 1476 O O . PRO A 1 179 ? -21.913 8.445 18.228 1.00 82.81 179 PRO A O 1
ATOM 1479 N N . THR A 1 180 ? -19.908 9.436 18.032 1.00 84.31 180 THR A N 1
ATOM 1480 C CA . THR A 1 180 ? -20.125 9.964 16.680 1.00 84.31 180 THR A CA 1
ATOM 1481 C C . THR A 1 180 ? -20.161 8.835 15.650 1.00 84.31 180 THR A C 1
ATOM 1483 O O . THR A 1 180 ? -21.072 8.783 14.825 1.00 84.31 180 THR A O 1
ATOM 1486 N N . VAL A 1 181 ? -19.236 7.875 15.749 1.00 83.94 181 VAL A N 1
ATOM 1487 C CA . VAL A 1 181 ? -19.208 6.672 14.900 1.00 83.94 181 VAL A CA 1
ATOM 1488 C C . VAL A 1 181 ? -20.490 5.852 15.061 1.00 83.94 181 VAL A C 1
ATOM 1490 O O . VAL A 1 181 ? -21.108 5.475 14.068 1.00 83.94 181 VAL A O 1
ATOM 1493 N N . LEU A 1 182 ? -20.938 5.624 16.300 1.00 81.56 182 LEU A N 1
ATOM 1494 C CA . LEU A 1 182 ? -22.166 4.874 16.574 1.00 81.56 182 LEU A CA 1
ATOM 1495 C C . LEU A 1 182 ? -23.408 5.565 15.993 1.00 81.56 182 LEU A C 1
ATOM 1497 O O . LEU A 1 182 ? -24.235 4.894 15.382 1.00 81.56 182 LEU A O 1
ATOM 1501 N N . LYS A 1 183 ? -23.522 6.895 16.118 1.00 81.06 183 LYS A N 1
ATOM 1502 C CA . LYS A 1 183 ? -24.617 7.669 15.500 1.00 81.06 183 LYS A CA 1
ATOM 1503 C C . LYS A 1 183 ? -24.611 7.574 13.974 1.00 81.06 183 LYS A C 1
ATOM 1505 O O . LYS A 1 183 ? -25.672 7.499 13.362 1.00 81.06 183 LYS A O 1
ATOM 1510 N N . ASN A 1 184 ? -23.434 7.581 13.353 1.00 79.25 184 ASN A N 1
ATOM 1511 C CA . ASN A 1 184 ? -23.324 7.479 11.900 1.00 79.25 184 ASN A CA 1
ATOM 1512 C C . ASN A 1 184 ? -23.729 6.085 11.407 1.00 79.25 184 ASN A C 1
ATOM 1514 O O . ASN A 1 184 ? -24.471 5.980 10.435 1.00 79.25 184 ASN A O 1
ATOM 1518 N N . LEU A 1 185 ? -23.324 5.024 12.109 1.00 74.50 185 LEU A N 1
ATOM 1519 C CA . LEU A 1 185 ? -23.679 3.649 11.749 1.00 74.50 185 LEU A CA 1
ATOM 1520 C C . LEU A 1 185 ? -25.181 3.358 11.920 1.00 74.50 185 LEU A C 1
ATOM 1522 O O . LEU A 1 185 ? -25.775 2.743 11.039 1.00 74.50 185 LEU A O 1
ATOM 1526 N N . THR A 1 186 ? -25.832 3.863 12.974 1.00 66.31 186 THR A N 1
ATOM 1527 C CA . THR A 1 186 ? -27.292 3.699 13.156 1.00 66.31 186 THR A CA 1
ATOM 1528 C C . THR A 1 186 ? -28.108 4.499 12.136 1.00 66.31 186 THR A C 1
ATOM 1530 O O . THR A 1 186 ? -29.173 4.060 11.696 1.00 66.31 186 THR A O 1
ATOM 1533 N N . LYS A 1 187 ? -27.590 5.651 11.692 1.00 60.88 187 LYS A N 1
ATOM 1534 C CA . LYS A 1 187 ? -28.193 6.455 10.618 1.00 60.88 187 LYS A CA 1
ATOM 1535 C C . LYS A 1 187 ? -28.066 5.778 9.248 1.00 60.88 187 LYS A C 1
ATOM 1537 O O . LYS A 1 187 ? -28.960 5.935 8.421 1.00 60.88 187 LYS A O 1
ATOM 1542 N N . ILE A 1 188 ? -26.995 5.010 9.028 1.00 57.62 188 ILE A N 1
ATOM 1543 C CA . ILE A 1 188 ? -26.796 4.182 7.828 1.00 57.62 188 ILE A CA 1
ATOM 1544 C C . ILE A 1 188 ? -27.725 2.959 7.846 1.00 57.62 188 ILE A C 1
ATOM 1546 O O . ILE A 1 188 ? -28.340 2.658 6.830 1.00 57.62 188 ILE A O 1
ATOM 1550 N N . GLU A 1 189 ? -27.917 2.298 8.992 1.00 53.56 189 GLU A N 1
ATOM 1551 C CA . GLU A 1 189 ? -28.897 1.201 9.114 1.00 53.56 189 GLU A CA 1
ATOM 1552 C C . GLU A 1 189 ? -30.336 1.676 8.856 1.00 53.56 189 GLU A C 1
ATOM 1554 O O . GLU A 1 189 ? -31.121 0.969 8.230 1.00 53.56 189 GLU A O 1
ATOM 1559 N N . SER A 1 190 ? -30.665 2.907 9.262 1.00 49.47 190 SER A N 1
ATOM 1560 C CA . SER A 1 190 ? -31.974 3.524 8.997 1.00 49.47 190 SER A CA 1
ATOM 1561 C C . SER A 1 190 ? -32.188 3.912 7.524 1.00 49.47 190 SER A C 1
ATOM 1563 O O . SER A 1 190 ? -33.331 4.063 7.099 1.00 49.47 190 SER A O 1
ATOM 1565 N N . SER A 1 191 ? -31.115 4.099 6.745 1.00 46.38 191 SER A N 1
ATOM 1566 C CA . SER A 1 191 ? -31.179 4.537 5.341 1.00 46.38 191 SER A CA 1
ATOM 1567 C C . SER A 1 191 ? -30.869 3.435 4.323 1.00 46.38 191 SER A C 1
ATOM 1569 O O . SER A 1 191 ? -31.133 3.623 3.137 1.00 46.38 191 SER A O 1
ATOM 1571 N N . MET A 1 192 ? -30.360 2.277 4.757 1.00 39.97 192 MET A N 1
ATOM 1572 C CA . MET A 1 192 ? -29.965 1.177 3.874 1.00 39.97 192 MET A CA 1
ATOM 1573 C C . MET A 1 192 ? -30.702 -0.133 4.175 1.00 39.97 192 MET A C 1
ATOM 1575 O O . MET A 1 192 ? -30.119 -1.110 4.639 1.00 39.97 192 MET A O 1
ATOM 1579 N N . ILE A 1 193 ? -31.967 -0.212 3.750 1.00 42.16 193 ILE A N 1
ATOM 1580 C CA . ILE A 1 193 ? -32.532 -1.472 3.237 1.00 42.16 193 ILE A CA 1
ATOM 1581 C C . ILE A 1 193 ? -32.095 -1.593 1.768 1.00 42.16 193 ILE A C 1
ATOM 1583 O O . ILE A 1 193 ? -32.876 -1.392 0.849 1.00 42.16 193 ILE A O 1
ATOM 1587 N N . SER A 1 194 ? -30.804 -1.837 1.537 1.00 35.56 194 SER A N 1
ATOM 1588 C CA . SER A 1 194 ? -30.282 -2.382 0.278 1.00 35.56 194 SER A CA 1
ATOM 1589 C C . SER A 1 194 ? -28.819 -2.772 0.471 1.00 35.56 194 SER A C 1
ATOM 1591 O O . SER A 1 194 ? -27.925 -1.933 0.483 1.00 35.56 194 SER A O 1
ATOM 1593 N N . ASN A 1 195 ? -28.616 -4.076 0.649 1.00 37.75 195 ASN A N 1
ATOM 1594 C CA . ASN A 1 195 ? -27.378 -4.844 0.526 1.00 37.75 195 ASN A CA 1
ATOM 1595 C C . ASN A 1 195 ? -26.130 -4.090 0.040 1.00 37.75 195 ASN A C 1
ATOM 1597 O O . ASN A 1 195 ? -25.936 -3.982 -1.166 1.00 37.75 195 ASN A O 1
ATOM 1601 N N . GLN A 1 196 ? -25.195 -3.796 0.948 1.00 32.94 196 GLN A N 1
ATOM 1602 C CA . GLN A 1 196 ? -23.766 -4.006 0.694 1.00 32.94 196 GLN A CA 1
ATOM 1603 C C . GLN A 1 196 ? -23.082 -4.466 1.986 1.00 32.94 196 GLN A C 1
ATOM 1605 O O . GLN A 1 196 ? -22.988 -3.735 2.968 1.00 32.94 196 GLN A O 1
ATOM 1610 N N . LYS A 1 197 ? -22.603 -5.716 1.993 1.00 30.67 197 LYS A N 1
ATOM 1611 C CA . LYS A 1 197 ? -21.655 -6.190 3.003 1.00 30.67 197 LYS A CA 1
ATOM 1612 C C . LYS A 1 197 ? -20.381 -5.370 2.824 1.00 30.67 197 LYS A C 1
ATOM 1614 O O . LYS A 1 197 ? -19.706 -5.526 1.812 1.00 30.67 197 LYS A O 1
ATOM 1619 N N . THR A 1 198 ? -20.025 -4.553 3.808 1.00 31.34 198 THR A N 1
ATOM 1620 C CA . THR A 1 198 ? -18.700 -3.934 3.932 1.00 31.34 198 THR A CA 1
ATOM 1621 C C . THR A 1 198 ? -17.675 -5.031 4.236 1.00 31.34 198 THR A C 1
ATOM 1623 O O . THR A 1 198 ? -17.193 -5.213 5.353 1.00 31.34 198 THR A O 1
ATOM 1626 N N . THR A 1 199 ? -17.379 -5.856 3.234 1.00 30.23 199 THR A N 1
ATOM 1627 C CA . THR A 1 199 ? -16.200 -6.708 3.232 1.00 30.23 199 THR A CA 1
ATOM 1628 C C . THR A 1 199 ? -15.035 -5.810 2.862 1.00 30.23 199 THR A C 1
ATOM 1630 O O . THR A 1 199 ? -14.854 -5.484 1.692 1.00 30.23 199 THR A O 1
ATOM 1633 N N . VAL A 1 200 ? -14.244 -5.402 3.854 1.00 38.31 200 VAL A N 1
ATOM 1634 C CA . VAL A 1 200 ? -12.870 -4.958 3.600 1.00 38.31 200 VAL A CA 1
ATOM 1635 C C . VAL A 1 200 ? -12.150 -6.185 3.046 1.00 38.31 200 VAL A C 1
ATOM 1637 O O . VAL A 1 200 ? -11.671 -7.032 3.803 1.00 38.31 200 VAL A O 1
ATOM 1640 N N . ASN A 1 201 ? -12.213 -6.363 1.727 1.00 39.06 201 ASN A N 1
ATOM 1641 C CA . ASN A 1 201 ? -11.460 -7.397 1.048 1.00 39.06 201 ASN A CA 1
ATOM 1642 C C . ASN A 1 201 ? -9.999 -6.984 1.176 1.00 39.06 201 ASN A C 1
ATOM 1644 O O . ASN A 1 201 ? -9.642 -5.901 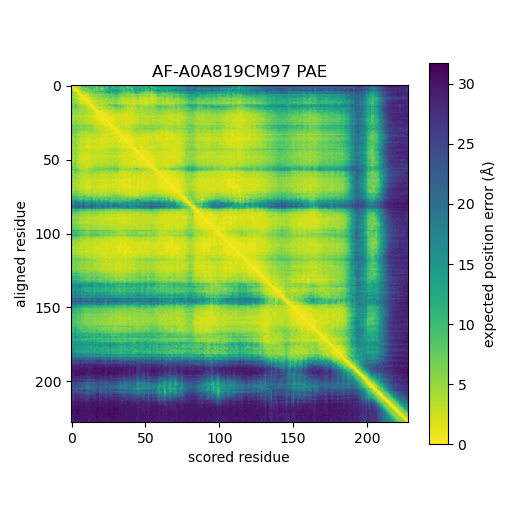0.708 1.00 39.06 201 ASN A O 1
ATOM 1648 N N . PRO A 1 202 ? -9.163 -7.784 1.855 1.00 47.12 202 PRO A N 1
ATOM 1649 C CA . PRO A 1 202 ? -7.747 -7.497 1.855 1.00 47.12 202 PRO A CA 1
ATOM 1650 C C . PRO A 1 202 ? -7.284 -7.510 0.393 1.00 47.12 202 PRO A C 1
ATOM 1652 O O . PRO A 1 202 ? -7.755 -8.356 -0.378 1.00 47.12 202 PRO A O 1
ATOM 1655 N N . PRO A 1 203 ? -6.421 -6.570 -0.019 1.00 54.22 203 PRO A N 1
ATOM 1656 C CA . PRO A 1 203 ? -5.944 -6.554 -1.391 1.00 54.22 203 PRO A CA 1
ATOM 1657 C C . PRO A 1 203 ? -5.300 -7.907 -1.712 1.00 54.22 203 PRO A C 1
ATOM 1659 O O . PRO A 1 203 ? -4.730 -8.543 -0.826 1.00 54.22 203 PRO A O 1
ATOM 1662 N N . ALA A 1 204 ? -5.416 -8.374 -2.958 1.00 50.03 204 ALA A N 1
ATOM 1663 C CA . ALA A 1 204 ? -5.100 -9.757 -3.340 1.00 50.03 204 ALA A CA 1
ATOM 1664 C C . ALA A 1 204 ? -3.676 -10.228 -2.953 1.00 50.03 204 ALA A C 1
ATOM 1666 O O . ALA A 1 204 ? -3.430 -11.428 -2.843 1.00 50.03 204 ALA A O 1
ATOM 1667 N N . PHE A 1 205 ? -2.755 -9.292 -2.699 1.00 58.16 205 PHE A N 1
ATOM 1668 C CA . PHE A 1 205 ? -1.378 -9.539 -2.267 1.00 58.16 205 PHE A CA 1
ATOM 1669 C C . PHE A 1 205 ? -1.194 -9.722 -0.740 1.00 58.16 205 PHE A C 1
ATOM 1671 O O . PHE A 1 205 ? -0.132 -10.161 -0.292 1.00 58.16 205 PHE A O 1
ATOM 1678 N N . ALA A 1 206 ? -2.199 -9.422 0.084 1.00 52.28 206 ALA A N 1
ATOM 1679 C CA . ALA A 1 206 ? -2.167 -9.591 1.538 1.00 52.28 206 ALA A CA 1
ATOM 1680 C C . ALA A 1 206 ? -1.955 -11.064 1.941 1.00 52.28 206 ALA A C 1
ATOM 1682 O O . ALA A 1 206 ? -2.591 -11.968 1.393 1.00 52.28 206 ALA A O 1
ATOM 1683 N N . LEU A 1 207 ? -1.082 -11.339 2.923 1.00 47.66 207 LEU A N 1
ATOM 1684 C CA . LEU A 1 207 ? -0.918 -12.705 3.431 1.00 47.66 207 LEU A CA 1
ATOM 1685 C C . LEU A 1 207 ? -2.253 -13.207 4.009 1.00 47.66 207 LEU A C 1
ATOM 1687 O O . LEU A 1 207 ? -2.857 -12.528 4.847 1.00 47.66 207 LEU A O 1
ATOM 1691 N N . PRO A 1 208 ? -2.702 -14.424 3.656 1.00 46.25 208 PRO A N 1
ATOM 1692 C CA . PRO A 1 208 ? -3.763 -15.060 4.414 1.00 46.25 208 PRO A CA 1
ATOM 1693 C C . PRO A 1 208 ? -3.272 -15.253 5.853 1.00 46.25 208 PRO A C 1
ATOM 1695 O O . PRO A 1 208 ? -2.200 -15.820 6.084 1.00 46.25 208 PRO A O 1
ATOM 1698 N N . LYS A 1 209 ? -4.056 -14.784 6.836 1.00 41.41 209 LYS A N 1
ATOM 1699 C CA . LYS A 1 209 ? -3.773 -15.032 8.257 1.00 41.41 209 LYS A CA 1
ATOM 1700 C C . LYS A 1 209 ? -3.577 -16.535 8.452 1.00 41.41 209 LYS A C 1
ATOM 1702 O O . LYS A 1 209 ? -4.526 -17.303 8.286 1.00 41.41 209 LYS A O 1
ATOM 1707 N N . ARG A 1 210 ? -2.365 -16.955 8.833 1.00 35.94 210 ARG A N 1
ATOM 1708 C CA . ARG A 1 210 ? -2.119 -18.322 9.308 1.00 35.94 210 ARG A CA 1
ATOM 1709 C C . ARG A 1 210 ? -3.075 -18.574 10.473 1.00 35.94 210 ARG A C 1
ATOM 1711 O O . ARG A 1 210 ? -2.940 -17.963 11.532 1.00 35.94 210 ARG A O 1
ATOM 1718 N N . ARG A 1 211 ? -4.068 -19.444 10.275 1.00 33.34 211 ARG A N 1
ATOM 1719 C CA . ARG A 1 211 ? -4.879 -19.961 11.380 1.00 33.34 211 ARG A CA 1
ATOM 1720 C C . ARG A 1 211 ? -3.914 -20.677 12.321 1.00 33.34 211 ARG A C 1
ATOM 1722 O O . ARG A 1 211 ? -3.300 -21.661 11.921 1.00 33.34 211 ARG A O 1
ATOM 1729 N N . LYS A 1 212 ? -3.751 -20.170 13.548 1.00 32.19 212 LYS A N 1
ATOM 1730 C CA . LYS A 1 212 ? -3.120 -20.944 14.620 1.00 32.19 212 LYS A CA 1
ATOM 1731 C C . LYS A 1 212 ? -3.982 -22.191 14.804 1.00 32.19 212 LYS A C 1
ATOM 1733 O O . LYS A 1 212 ? -5.131 -22.073 15.230 1.00 32.19 212 LYS A O 1
ATOM 1738 N N . HIS A 1 213 ? -3.466 -23.356 14.416 1.00 30.47 213 HIS A N 1
ATOM 1739 C CA . HIS A 1 213 ? -4.051 -24.614 14.852 1.00 30.47 213 HIS A CA 1
ATOM 1740 C C . HIS A 1 213 ? -4.000 -24.607 16.378 1.00 30.47 213 HIS A C 1
ATOM 1742 O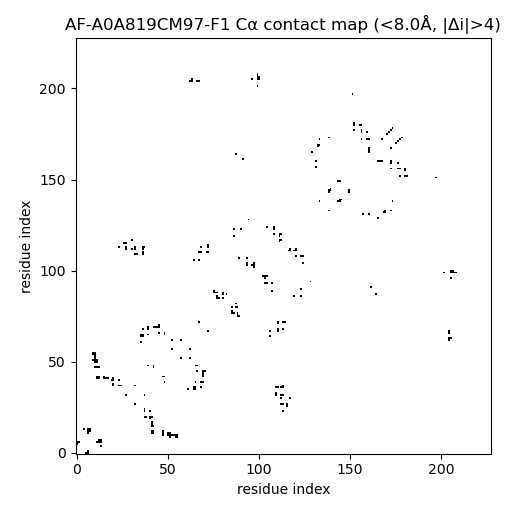 O . HIS A 1 213 ? -2.950 -24.399 16.981 1.00 30.47 213 HIS A O 1
ATOM 1748 N N . LYS A 1 214 ? -5.177 -24.726 16.984 1.00 31.94 214 LYS A N 1
ATOM 1749 C CA . LYS A 1 214 ? -5.345 -24.907 18.416 1.00 31.94 214 LYS A CA 1
ATOM 1750 C C . LYS A 1 214 ? -4.817 -26.310 18.709 1.00 31.94 214 LYS A C 1
ATOM 1752 O O . LYS A 1 214 ? -5.518 -27.279 18.435 1.00 31.94 214 LYS A O 1
ATOM 1757 N N . GLU A 1 215 ? -3.571 -26.420 19.162 1.00 30.00 215 GLU A N 1
ATOM 1758 C CA . GLU A 1 215 ? -3.085 -27.647 19.789 1.00 30.00 215 GLU A CA 1
ATOM 1759 C C . GLU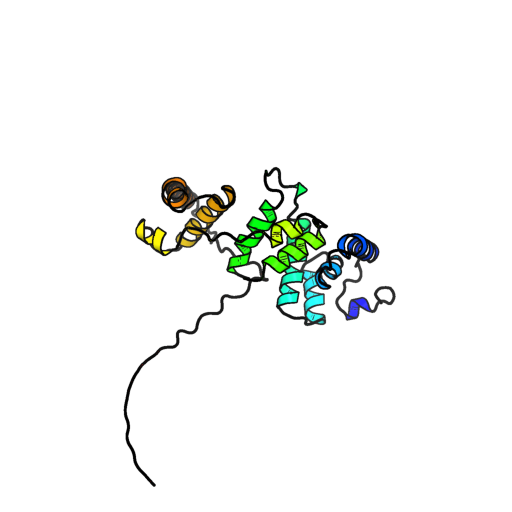 A 1 215 ? -3.969 -27.894 21.011 1.00 30.00 215 GLU A C 1
ATOM 1761 O O . GLU A 1 215 ? -3.933 -27.169 22.005 1.00 30.00 215 GLU A O 1
ATOM 1766 N N . SER A 1 216 ? -4.867 -28.864 20.878 1.00 31.47 216 SER A N 1
ATOM 1767 C CA . SER A 1 216 ? -5.618 -29.415 21.988 1.00 31.47 216 SER A CA 1
ATOM 1768 C C . SER A 1 216 ? -4.653 -30.236 22.833 1.00 31.47 216 SER A C 1
ATOM 1770 O O . SER A 1 216 ? -4.360 -31.385 22.512 1.00 31.47 216 SER A O 1
ATOM 1772 N N . SER A 1 217 ? -4.171 -29.640 23.919 1.00 31.44 217 SER A N 1
ATOM 1773 C CA . SER A 1 217 ? -3.690 -30.387 25.072 1.00 31.44 217 SER A CA 1
ATOM 1774 C C . SER A 1 217 ? -4.879 -31.130 25.693 1.00 31.44 217 SER A C 1
ATOM 1776 O O . SER A 1 217 ? -5.770 -30.503 26.271 1.00 31.44 217 SER A O 1
ATOM 1778 N N . SER A 1 218 ? -4.902 -32.454 25.585 1.00 33.34 218 SER A N 1
ATOM 1779 C CA . SER A 1 218 ? -5.594 -33.308 26.550 1.00 33.34 218 SER A CA 1
ATOM 1780 C C . SER A 1 218 ? -4.566 -34.245 27.162 1.00 33.34 218 SER A C 1
ATOM 1782 O O . SER A 1 218 ? -3.904 -35.010 26.463 1.00 33.34 218 SER A O 1
ATOM 1784 N N . ASP A 1 219 ? -4.428 -34.083 28.465 1.00 32.47 219 ASP A N 1
ATOM 1785 C CA . ASP A 1 219 ? -3.429 -34.651 29.346 1.00 32.47 219 ASP A CA 1
ATOM 1786 C C . ASP A 1 219 ? -3.809 -36.071 29.813 1.00 32.47 219 ASP A C 1
ATOM 1788 O O . ASP A 1 219 ? -4.983 -36.400 29.987 1.00 32.47 219 ASP A O 1
ATOM 1792 N N . SER A 1 220 ? -2.768 -36.838 30.132 1.00 30.89 220 SER A N 1
ATOM 1793 C CA . SER A 1 220 ? -2.697 -37.912 31.131 1.00 30.89 220 SER A CA 1
ATOM 1794 C C . SER A 1 220 ? -3.242 -39.337 30.857 1.00 30.89 220 SER A C 1
ATOM 1796 O O . SER A 1 220 ? -4.434 -39.626 30.843 1.00 30.89 220 SER A O 1
ATOM 1798 N N . SER A 1 221 ? -2.269 -40.262 30.869 1.00 32.94 221 SER A N 1
ATOM 1799 C CA . SER A 1 221 ? -2.232 -41.500 31.672 1.00 32.94 221 SER A CA 1
ATOM 1800 C C . SER A 1 221 ? -2.999 -42.750 31.220 1.00 32.94 221 SER A C 1
ATOM 1802 O O . SER A 1 221 ? -4.185 -42.908 31.490 1.00 32.94 221 SER A O 1
ATOM 1804 N N . LYS A 1 222 ? -2.232 -43.766 30.785 1.00 35.53 222 LYS A N 1
ATOM 1805 C CA . LYS A 1 222 ? -2.072 -45.032 31.538 1.00 35.53 222 LYS A CA 1
ATOM 1806 C C . LYS A 1 222 ? -0.890 -45.865 31.018 1.00 35.53 222 LYS A C 1
ATOM 1808 O O . LYS A 1 222 ? -0.876 -46.318 29.881 1.00 35.53 222 LYS A O 1
ATOM 1813 N N . ARG A 1 223 ? 0.082 -46.098 31.911 1.00 35.75 223 ARG A N 1
ATOM 1814 C CA . ARG A 1 223 ? 1.023 -47.230 31.868 1.00 35.75 223 ARG A CA 1
ATOM 1815 C C . ARG A 1 223 ? 0.239 -48.540 31.776 1.00 35.75 223 ARG A C 1
ATOM 1817 O O . ARG A 1 223 ? -0.682 -48.720 32.563 1.00 35.75 223 ARG A O 1
ATOM 1824 N N . THR A 1 224 ? 0.699 -49.485 30.963 1.00 36.31 224 THR A N 1
ATOM 1825 C CA . THR A 1 224 ? 0.857 -50.891 31.374 1.00 36.31 224 THR A CA 1
ATOM 1826 C C . THR A 1 224 ? 1.970 -51.537 30.551 1.00 36.31 224 THR A C 1
ATOM 1828 O O . THR A 1 224 ? 2.131 -51.280 29.364 1.00 36.31 224 THR A O 1
ATOM 1831 N N . ILE A 1 225 ? 2.782 -52.306 31.263 1.00 41.12 225 ILE A N 1
ATOM 1832 C CA . ILE A 1 225 ? 3.903 -53.128 30.816 1.00 41.12 225 ILE A CA 1
ATOM 1833 C C . ILE A 1 225 ? 3.323 -54.493 30.422 1.00 41.12 225 ILE A C 1
ATOM 1835 O O . ILE A 1 225 ? 2.547 -55.025 31.211 1.00 41.12 225 ILE A O 1
ATOM 1839 N N . SER A 1 226 ? 3.744 -55.100 29.309 1.00 34.47 226 SER A N 1
ATOM 1840 C CA . SER A 1 226 ? 4.018 -56.547 29.281 1.00 34.47 226 SER A CA 1
ATOM 1841 C C . SER A 1 226 ? 4.849 -56.953 28.064 1.00 34.47 226 SER A C 1
ATOM 1843 O O . SER A 1 226 ? 4.512 -56.663 26.921 1.00 34.47 226 SER A O 1
ATOM 1845 N N . THR A 1 227 ? 5.916 -57.666 28.386 1.00 36.44 227 THR A N 1
ATOM 1846 C CA . THR A 1 227 ? 6.777 -58.533 27.582 1.00 36.44 227 THR A CA 1
ATOM 1847 C C . THR A 1 227 ? 6.046 -59.471 26.621 1.00 36.44 227 THR A C 1
ATOM 1849 O O . THR A 1 227 ? 5.055 -60.089 27.013 1.00 36.44 227 THR A O 1
ATOM 1852 N N . SER A 1 228 ? 6.632 -59.691 25.443 1.00 45.16 228 SER A N 1
ATOM 1853 C CA . SER A 1 228 ? 7.029 -61.007 24.899 1.00 45.16 228 SER A CA 1
ATOM 1854 C C . SER A 1 228 ? 7.987 -60.794 23.732 1.00 45.16 228 SER A C 1
ATOM 1856 O O . SER A 1 228 ? 7.707 -59.877 22.929 1.00 45.16 228 SER A O 1
#

Secondary structure (DSSP, 8-state):
-GGGT-GGGGT--TT--HHHHHHHHHHHGGG---HHHHHGGG-SSHHHHHHHHHHH---HHHHHHHHHHHHHTTT--STT--SS-TTHHHHHHHHHHHTT-TTHHHHHHHHHHHTT-HHHHHHHHHPPPPPPS--HHHHHHTT--SSHHHHHHHHHHHHHHHHTTT---HHIIIIIIHHHHHHHHHHHHHH--S------PPPTTSPP--------------------